Protein AF-B0DC18-F1 (afdb_monomer_lite)

Sequence (295 aa):
MEAKFDNKTNVLNAKIRTTHDDTVIYSVTTSEGLWGRRYTFLKDANPALGDSTTVGVIHWNEKIFEVGGHKKSLKDIRRKPQGFRNKERYWRWSSDRREYAVDFQEEEWKVKINNSKNVTVEGTFDVPYRPKLFGKTTPMVFHLSRKALAKDEVFLILVLIYSESKRQEKMVGSKPLKIHSLSAQYLGPKKQARCISALTLEIDGLGRIRGEDAYALFGSSWNFAPTRLPFACACLQRRWETTTTHKVFKKRDQRMHLEATRNMPSTEKETSRPSRIPTYLTPAIRLFVDDTERR

Secondary structure (DSSP, 8-state):
-EEEESSSS-TTSEEEEETTT--EEEEEEEEEETTEEEEEEEEESS-TTSS--EEEEEETTTTEEEETTEEEETTTSEEPPSSSS---EEE-SSTTSPPEEEEEETTEEEEEEEETTEEEEEEEEE--SS--SSSPPPPEEEEE-HHHHHHHHHHHHHHHHHHHHHHHHHHS-S---------GGGS-HHHHHHHHHHHHHHHGGG----TTGGGGGS-S----------STTTTSGGGSTTSSGGGSGGGSGGGGGGSTT---PPP-------------PPPP-----------

pLDDT: mean 74.52, std 23.97, range [36.16, 98.62]

Foldseek 3Di:
DKWFWPPQAALQATFTAHPPPRHTQWGWHWDADPVGTAKIFIWGPDDPVRDTHTQKMQGPVQQWIAGNNDIDHCVVQKADDPDDPDQWIWGFPDPPTFIWIWHADPQKIFTWGDDPPDIDGQKMWHRPPDDDPDDDRDTIMMDGHPVCCVPQVVVVSVVVSVVVVVVVCVVVVPDDPPPPPPVCVPPDPVVSVVVVVVVVVVVVVPDDDPPPCVVPPDDDDDDDDDDDDDDPPPPPPVPPPPDPPPPPPPPPPVPPPPPPPPDDDDDDDDDDDDDDDDDDDDDDDDDDDDDDDDD

Structure (mmCIF, N/CA/C/O backbone):
data_AF-B0DC18-F1
#
_entry.id   AF-B0DC18-F1
#
loop_
_atom_site.group_PDB
_atom_site.id
_atom_site.type_symbol
_atom_site.label_atom_id
_atom_site.label_alt_id
_atom_site.label_comp_id
_atom_site.label_asym_id
_atom_site.label_entity_id
_atom_site.label_seq_id
_atom_site.pdbx_PDB_ins_code
_atom_site.Cartn_x
_atom_site.Cartn_y
_atom_site.Cartn_z
_atom_site.occupancy
_atom_site.B_iso_or_equiv
_atom_site.auth_seq_id
_atom_site.auth_comp_id
_atom_site.auth_asym_id
_atom_site.auth_atom_id
_atom_site.pdbx_PDB_model_num
ATOM 1 N N . MET A 1 1 ? 8.658 -6.689 8.737 1.00 93.06 1 MET A N 1
ATOM 2 C CA . MET A 1 1 ? 9.246 -6.837 7.396 1.00 93.06 1 MET A CA 1
ATOM 3 C C . MET A 1 1 ? 9.878 -5.518 7.012 1.00 93.06 1 MET A C 1
ATOM 5 O O . MET A 1 1 ? 9.335 -4.484 7.381 1.00 93.06 1 MET A O 1
ATOM 9 N N . GLU A 1 2 ? 10.988 -5.563 6.289 1.00 96.88 2 GLU A N 1
ATOM 10 C CA . GLU A 1 2 ? 11.502 -4.423 5.536 1.00 96.88 2 GLU A CA 1
ATOM 11 C C . GLU A 1 2 ? 11.679 -4.865 4.085 1.00 96.88 2 GLU A C 1
ATOM 13 O O . GLU A 1 2 ? 12.272 -5.919 3.827 1.00 96.88 2 GLU A O 1
ATOM 18 N N . ALA A 1 3 ? 11.127 -4.088 3.160 1.00 97.56 3 ALA A N 1
ATOM 19 C CA . ALA A 1 3 ? 11.139 -4.414 1.749 1.00 97.56 3 ALA A CA 1
ATOM 20 C C . ALA A 1 3 ? 11.190 -3.157 0.873 1.00 97.56 3 ALA A C 1
ATOM 22 O O . ALA A 1 3 ? 10.671 -2.098 1.222 1.00 97.56 3 ALA A O 1
ATOM 23 N N . LYS A 1 4 ? 11.807 -3.289 -0.298 1.00 97.06 4 LYS A N 1
ATOM 24 C CA . LYS A 1 4 ? 12.062 -2.220 -1.267 1.00 97.06 4 LYS A CA 1
ATOM 25 C C . LYS A 1 4 ? 11.384 -2.525 -2.602 1.00 97.06 4 LYS A C 1
ATOM 27 O O . LYS A 1 4 ? 11.307 -3.680 -3.021 1.00 97.06 4 LYS A O 1
ATOM 32 N N . PHE A 1 5 ? 10.918 -1.488 -3.289 1.00 96.75 5 PHE A N 1
ATOM 33 C CA . PHE A 1 5 ? 10.426 -1.592 -4.663 1.00 96.75 5 PHE A CA 1
ATOM 34 C C . PHE A 1 5 ? 11.612 -1.514 -5.633 1.00 96.75 5 PHE A C 1
ATOM 36 O O . PHE A 1 5 ? 12.388 -0.556 -5.579 1.00 96.75 5 PHE A O 1
ATOM 43 N N . ASP A 1 6 ? 11.756 -2.492 -6.533 1.00 95.69 6 ASP A N 1
ATOM 44 C CA . ASP A 1 6 ? 12.846 -2.479 -7.523 1.00 95.69 6 ASP A CA 1
ATOM 45 C C . ASP A 1 6 ? 12.659 -1.391 -8.597 1.00 95.69 6 ASP A C 1
ATOM 47 O O . ASP A 1 6 ? 13.613 -0.698 -8.966 1.00 95.69 6 ASP A O 1
ATOM 51 N N . ASN A 1 7 ? 11.415 -1.145 -9.014 1.00 92.69 7 ASN A N 1
ATOM 52 C CA . ASN A 1 7 ? 11.040 0.028 -9.795 1.00 92.69 7 ASN A CA 1
ATOM 53 C C . ASN A 1 7 ? 10.997 1.284 -8.909 1.00 92.69 7 ASN A C 1
ATOM 55 O O . ASN A 1 7 ? 9.992 1.592 -8.269 1.00 92.69 7 ASN A O 1
ATOM 59 N N . LYS A 1 8 ? 12.098 2.038 -8.910 1.00 87.56 8 LYS A N 1
ATOM 60 C CA . LYS A 1 8 ? 12.329 3.198 -8.031 1.00 87.56 8 LYS A CA 1
ATOM 61 C C . LYS A 1 8 ? 11.404 4.400 -8.255 1.00 87.56 8 LYS A C 1
ATOM 63 O O . LYS A 1 8 ? 11.419 5.315 -7.439 1.00 87.56 8 LYS A O 1
ATOM 68 N N . THR A 1 9 ? 10.654 4.452 -9.357 1.00 84.56 9 THR A N 1
ATOM 69 C CA . THR A 1 9 ? 9.815 5.614 -9.713 1.00 84.56 9 THR A CA 1
ATOM 70 C C . THR A 1 9 ? 8.323 5.300 -9.793 1.00 84.56 9 THR A C 1
ATOM 72 O O . THR A 1 9 ? 7.518 6.230 -9.762 1.00 84.56 9 THR A O 1
ATOM 75 N N . ASN A 1 10 ? 7.929 4.025 -9.881 1.00 90.44 10 ASN A N 1
ATOM 76 C CA . ASN A 1 10 ? 6.537 3.638 -10.095 1.00 90.44 10 ASN A CA 1
ATOM 77 C C . ASN A 1 10 ? 6.146 2.393 -9.281 1.00 90.44 10 ASN A C 1
ATOM 79 O O . ASN A 1 10 ? 6.550 1.278 -9.599 1.00 90.44 10 ASN A O 1
ATOM 83 N N . VAL A 1 11 ? 5.279 2.581 -8.280 1.00 95.12 11 VAL A N 1
ATOM 84 C CA . VAL A 1 11 ? 4.757 1.509 -7.408 1.00 95.12 11 VAL A CA 1
ATOM 85 C C . VAL A 1 11 ? 3.824 0.517 -8.113 1.00 95.12 11 VAL A C 1
ATOM 87 O O . VAL A 1 11 ? 3.519 -0.527 -7.550 1.00 95.12 11 VAL A O 1
ATOM 90 N N . LEU A 1 12 ? 3.328 0.841 -9.313 1.00 95.50 12 LEU A N 1
ATOM 91 C CA . LEU A 1 12 ? 2.244 0.105 -9.980 1.00 95.50 12 LEU A CA 1
ATOM 92 C C . LEU A 1 12 ? 2.712 -1.078 -10.836 1.00 95.50 12 LEU A C 1
ATOM 94 O O . LEU A 1 12 ? 1.904 -1.958 -11.126 1.00 95.50 12 LEU A O 1
ATOM 98 N N . ASN A 1 13 ? 3.979 -1.087 -11.249 1.00 96.25 13 ASN A N 1
ATOM 99 C CA . ASN A 1 13 ? 4.598 -2.123 -12.079 1.00 96.25 13 ASN A CA 1
ATOM 100 C C . ASN A 1 13 ? 6.012 -2.373 -11.540 1.00 96.25 13 ASN A C 1
ATOM 102 O O . ASN A 1 13 ? 6.980 -1.767 -12.006 1.00 96.25 13 ASN A O 1
ATOM 106 N N . ALA A 1 14 ? 6.101 -3.184 -10.486 1.00 97.12 14 ALA A N 1
ATOM 107 C CA . ALA A 1 14 ? 7.278 -3.305 -9.627 1.00 97.12 14 ALA A CA 1
ATOM 108 C C . ALA A 1 14 ? 7.308 -4.659 -8.908 1.00 97.12 14 ALA A C 1
ATOM 110 O O . ALA A 1 14 ? 6.259 -5.241 -8.629 1.00 97.12 14 ALA A O 1
ATOM 111 N N . LYS A 1 15 ? 8.491 -5.136 -8.524 1.00 97.69 15 LYS A N 1
ATOM 112 C CA . LYS A 1 15 ? 8.637 -6.225 -7.552 1.00 97.69 15 LYS A CA 1
ATOM 113 C C . LYS A 1 15 ? 9.002 -5.646 -6.189 1.00 97.69 15 LYS A C 1
ATOM 115 O O . LYS A 1 15 ? 9.865 -4.774 -6.082 1.00 97.69 15 LYS A O 1
ATOM 120 N N . ILE A 1 16 ? 8.343 -6.152 -5.154 1.00 97.62 16 ILE A N 1
ATOM 121 C CA . ILE A 1 16 ? 8.676 -5.907 -3.753 1.00 97.62 16 ILE A CA 1
ATOM 122 C C . ILE A 1 16 ? 9.699 -6.969 -3.354 1.00 97.62 16 ILE A C 1
ATOM 124 O O . ILE A 1 16 ? 9.397 -8.163 -3.405 1.00 97.62 16 ILE A O 1
ATOM 128 N N . ARG A 1 17 ? 10.902 -6.535 -2.979 1.00 97.94 17 ARG A N 1
ATOM 129 C CA . ARG A 1 17 ? 12.014 -7.399 -2.565 1.00 97.94 17 ARG A CA 1
ATOM 130 C C . ARG A 1 17 ? 12.373 -7.159 -1.109 1.00 97.94 17 ARG A C 1
ATOM 132 O O . ARG A 1 17 ? 12.272 -6.019 -0.661 1.00 97.94 17 ARG A O 1
ATOM 139 N N . THR A 1 18 ? 12.850 -8.163 -0.385 1.00 97.56 18 THR A N 1
ATOM 140 C CA . THR A 1 18 ? 13.463 -7.934 0.934 1.00 97.56 18 THR A CA 1
ATOM 141 C C . THR A 1 18 ? 14.658 -6.974 0.819 1.00 97.56 18 THR A C 1
ATOM 143 O O . THR A 1 18 ? 15.355 -6.930 -0.203 1.00 97.56 18 THR A O 1
ATOM 146 N N . THR A 1 19 ? 14.949 -6.187 1.862 1.00 96.62 19 THR A N 1
ATOM 147 C CA . THR A 1 19 ? 16.217 -5.430 1.871 1.00 96.62 19 THR A CA 1
ATOM 148 C C . THR A 1 19 ? 17.421 -6.356 2.049 1.00 96.62 19 THR A C 1
ATOM 150 O O . THR A 1 19 ? 18.414 -6.166 1.352 1.00 96.62 19 THR A O 1
ATOM 153 N N . HIS A 1 20 ? 17.305 -7.356 2.930 1.00 96.56 20 HIS A N 1
ATOM 154 C CA . HIS A 1 20 ? 18.402 -8.204 3.411 1.00 96.56 20 HIS A CA 1
ATOM 155 C C . HIS A 1 20 ? 19.014 -9.119 2.334 1.00 96.56 20 HIS A C 1
ATOM 157 O O . HIS A 1 20 ? 20.230 -9.167 2.188 1.00 96.56 20 HIS A O 1
ATOM 163 N N . ASP A 1 21 ? 18.174 -9.830 1.584 1.00 96.69 21 ASP A N 1
ATOM 164 C CA . ASP A 1 21 ? 18.555 -10.925 0.676 1.00 96.69 21 ASP A CA 1
ATOM 165 C C . ASP A 1 21 ? 18.068 -10.726 -0.778 1.00 96.69 21 ASP A C 1
ATOM 167 O O . ASP A 1 21 ? 18.306 -11.570 -1.634 1.00 96.69 21 ASP A O 1
ATOM 171 N N . ASP A 1 22 ? 17.422 -9.590 -1.074 1.00 96.88 22 ASP A N 1
ATOM 172 C CA . ASP A 1 22 ? 16.860 -9.212 -2.388 1.00 96.88 22 ASP A CA 1
ATOM 173 C C . ASP A 1 22 ? 15.818 -10.191 -2.971 1.00 96.88 22 ASP A C 1
ATOM 175 O O . ASP A 1 22 ? 15.402 -10.047 -4.124 1.00 96.88 22 ASP A O 1
ATOM 179 N N . THR A 1 23 ? 15.336 -11.154 -2.183 1.00 97.00 23 THR A N 1
ATOM 180 C CA . THR A 1 23 ? 14.312 -12.107 -2.618 1.00 97.00 23 THR A CA 1
ATOM 181 C C . THR A 1 23 ? 12.996 -11.389 -2.888 1.00 97.00 23 THR A C 1
ATOM 183 O O . THR A 1 23 ? 12.568 -10.501 -2.146 1.00 97.00 23 THR A O 1
ATOM 186 N N . VAL A 1 24 ? 12.347 -11.745 -3.999 1.00 97.31 24 VAL A N 1
ATOM 187 C CA . VAL A 1 24 ? 11.049 -11.174 -4.367 1.00 97.31 24 VAL A CA 1
ATOM 188 C C . VAL A 1 24 ? 9.992 -11.772 -3.450 1.00 97.31 24 VAL A C 1
ATOM 190 O O . VAL A 1 24 ? 9.802 -12.980 -3.451 1.00 97.31 24 VAL A O 1
ATOM 193 N N . ILE A 1 25 ? 9.286 -10.924 -2.707 1.00 97.19 25 ILE A N 1
ATOM 194 C CA . ILE A 1 25 ? 8.168 -11.318 -1.840 1.00 97.19 25 ILE A CA 1
ATOM 195 C C . ILE A 1 25 ? 6.862 -11.227 -2.631 1.00 97.19 25 ILE A C 1
ATOM 197 O O . ILE A 1 25 ? 6.081 -12.172 -2.681 1.00 97.19 25 ILE A O 1
ATOM 201 N N . TYR A 1 26 ? 6.663 -10.092 -3.310 1.00 97.94 26 TYR A N 1
ATOM 202 C CA . TYR A 1 26 ? 5.462 -9.821 -4.092 1.00 97.94 26 TYR A CA 1
ATOM 203 C C . TYR A 1 26 ? 5.785 -9.192 -5.448 1.00 97.94 26 TYR A C 1
ATOM 205 O O . TYR A 1 26 ? 6.761 -8.455 -5.605 1.00 97.94 26 TYR A O 1
ATOM 213 N N . SER A 1 27 ? 4.904 -9.403 -6.423 1.00 97.88 27 SER A N 1
ATOM 214 C CA . SER A 1 27 ? 4.891 -8.673 -7.691 1.00 97.88 27 SER A CA 1
ATOM 215 C C . SER A 1 27 ? 3.637 -7.806 -7.794 1.00 97.88 27 SER A C 1
ATOM 217 O O . SER A 1 27 ? 2.517 -8.297 -7.660 1.00 97.88 27 SER A O 1
ATOM 219 N N . VAL A 1 28 ? 3.834 -6.510 -8.043 1.00 98.31 28 VAL A N 1
ATOM 220 C CA . VAL A 1 28 ? 2.775 -5.544 -8.347 1.00 98.31 28 VAL A CA 1
ATOM 221 C C . VAL A 1 28 ? 2.694 -5.379 -9.860 1.00 98.31 28 VAL A C 1
ATOM 223 O O . VAL A 1 28 ? 3.688 -5.047 -10.506 1.00 98.31 28 VAL A O 1
ATOM 226 N N . THR A 1 29 ? 1.518 -5.612 -10.438 1.00 97.81 29 THR A N 1
ATOM 227 C CA . THR A 1 29 ? 1.277 -5.463 -11.882 1.00 97.81 29 THR A CA 1
ATOM 228 C C . THR A 1 29 ? -0.021 -4.707 -12.120 1.00 97.81 29 THR A C 1
ATOM 230 O O . THR A 1 29 ? -1.068 -5.087 -11.597 1.00 97.81 29 THR A O 1
ATOM 233 N N . THR A 1 30 ? 0.022 -3.650 -12.927 1.00 98.19 30 THR A N 1
ATOM 234 C CA . THR A 1 30 ? -1.135 -2.798 -13.216 1.00 98.19 30 THR A CA 1
ATOM 235 C C . THR A 1 30 ? -1.538 -2.858 -14.677 1.00 98.19 30 THR A C 1
ATOM 237 O O . THR A 1 30 ? -0.773 -2.526 -15.577 1.00 98.19 30 THR A O 1
ATOM 240 N N . SER A 1 31 ? -2.796 -3.233 -14.881 1.00 97.50 31 SER A N 1
ATOM 241 C CA . SER A 1 31 ? -3.492 -3.148 -16.159 1.00 97.50 31 SER A CA 1
ATOM 242 C C . SER A 1 31 ? -4.041 -1.738 -16.381 1.00 97.50 31 SER A C 1
ATOM 244 O O . SER A 1 31 ? -4.729 -1.170 -15.525 1.00 97.50 31 SER A O 1
ATOM 246 N N . GLU A 1 32 ? -3.770 -1.183 -17.555 1.00 95.31 32 GLU A N 1
ATOM 247 C CA . GLU A 1 32 ? -4.316 0.096 -18.009 1.00 95.31 32 GLU A CA 1
ATOM 248 C C . GLU A 1 32 ? -5.239 -0.118 -19.220 1.00 95.31 32 GLU A C 1
ATOM 250 O O . GLU A 1 32 ? -5.274 -1.186 -19.831 1.00 95.31 32 GLU A O 1
ATOM 255 N N . GLY A 1 33 ? -6.055 0.882 -19.532 1.00 92.31 33 GLY A N 1
ATOM 256 C CA . GLY A 1 33 ? -6.918 0.919 -20.706 1.00 92.31 33 GLY A CA 1
ATOM 257 C C . GLY A 1 33 ? -7.214 2.362 -21.108 1.00 92.31 33 GLY A C 1
ATOM 258 O O . GLY A 1 33 ? -6.674 3.297 -20.522 1.00 92.31 33 GLY A O 1
ATOM 259 N N . LEU A 1 34 ? -8.112 2.553 -22.078 1.00 89.38 34 LEU A N 1
ATOM 260 C CA . LEU A 1 34 ? -8.408 3.864 -22.690 1.00 89.38 34 LEU A CA 1
ATOM 261 C C . LEU A 1 34 ? -8.789 4.980 -21.693 1.00 89.38 34 LEU 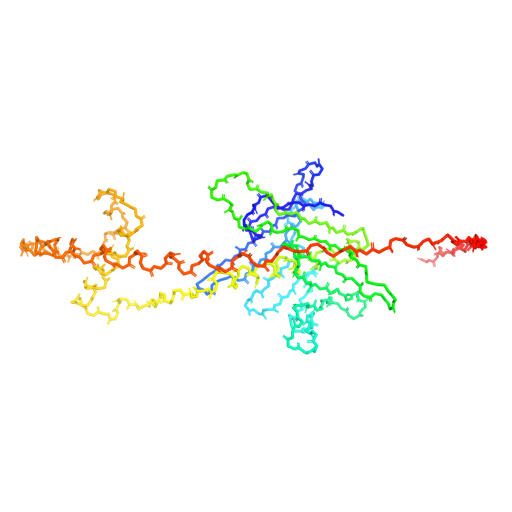A C 1
ATOM 263 O O . LEU A 1 34 ? -8.617 6.157 -21.995 1.00 89.38 34 LEU A O 1
ATOM 267 N N . TRP A 1 35 ? -9.285 4.617 -20.508 1.00 88.56 35 TRP A N 1
ATOM 268 C CA . TRP A 1 35 ? -9.711 5.540 -19.447 1.00 88.56 35 TRP A CA 1
ATOM 269 C C . TRP A 1 35 ? -8.767 5.549 -18.228 1.00 88.56 35 TRP A C 1
ATOM 271 O O . TRP A 1 35 ? -9.132 6.036 -17.159 1.00 88.56 35 TRP A O 1
ATOM 281 N N . GLY A 1 36 ? -7.554 5.007 -18.380 1.00 92.50 36 GLY A N 1
ATOM 282 C CA . GLY A 1 36 ? -6.552 4.857 -17.326 1.00 92.50 36 GLY A CA 1
ATOM 283 C C . GLY A 1 36 ? -6.535 3.465 -16.685 1.00 92.50 36 GLY A C 1
ATOM 284 O O . GLY A 1 36 ? -6.903 2.461 -17.297 1.00 92.50 36 GLY A O 1
ATOM 285 N N . ARG A 1 37 ? -6.060 3.402 -15.438 1.00 95.81 37 ARG A N 1
ATOM 286 C CA . ARG A 1 37 ? -5.825 2.163 -14.673 1.00 95.81 37 ARG A CA 1
ATOM 287 C C . ARG A 1 37 ? -7.133 1.408 -14.433 1.00 95.81 37 ARG A C 1
ATOM 289 O O . ARG A 1 37 ? -8.097 1.997 -13.953 1.00 95.81 37 ARG A O 1
ATOM 296 N N . ARG A 1 38 ? -7.152 0.103 -14.719 1.00 96.88 38 ARG A N 1
ATOM 297 C CA . ARG A 1 38 ? -8.302 -0.786 -14.472 1.00 96.88 38 ARG A CA 1
ATOM 298 C C . ARG A 1 38 ? -8.123 -1.567 -13.175 1.00 96.88 38 ARG A C 1
ATOM 300 O O . ARG A 1 38 ? -8.871 -1.350 -12.223 1.00 96.88 38 ARG A O 1
ATOM 307 N N . TYR A 1 39 ? -7.093 -2.410 -13.130 1.00 98.25 39 TYR A N 1
ATOM 308 C CA . TYR A 1 39 ? -6.785 -3.293 -12.004 1.00 98.25 39 TYR A CA 1
ATOM 309 C C . TYR A 1 39 ? -5.289 -3.252 -11.683 1.00 98.25 39 TYR A C 1
ATOM 311 O O . TYR A 1 39 ? -4.475 -3.400 -12.597 1.00 98.25 39 TYR A O 1
ATOM 319 N N . THR A 1 40 ? -4.931 -3.102 -10.407 1.00 98.56 40 THR A N 1
ATOM 320 C CA . THR A 1 40 ? -3.579 -3.409 -9.903 1.00 98.56 40 THR A CA 1
ATOM 321 C C . THR A 1 40 ? -3.640 -4.700 -9.109 1.00 98.56 40 THR A C 1
ATOM 323 O O . THR A 1 40 ? -4.353 -4.761 -8.111 1.00 98.56 40 THR A O 1
ATOM 326 N N . PHE A 1 41 ? -2.896 -5.709 -9.542 1.00 98.44 41 PHE A N 1
ATOM 327 C CA . PHE A 1 41 ? -2.769 -6.999 -8.877 1.00 98.44 41 PHE A CA 1
ATOM 328 C C . PHE A 1 41 ? -1.524 -7.002 -7.990 1.00 98.44 41 PHE A C 1
ATOM 330 O O . PHE A 1 41 ? -0.460 -6.555 -8.422 1.00 98.44 41 PHE A O 1
ATOM 337 N N . LEU A 1 42 ? -1.658 -7.535 -6.778 1.00 98.38 42 LEU A N 1
ATOM 338 C CA . LEU A 1 42 ? -0.559 -7.903 -5.895 1.00 98.38 42 LEU A CA 1
ATOM 339 C C . LEU A 1 42 ? -0.507 -9.434 -5.847 1.00 98.38 42 LEU A C 1
ATOM 341 O O . LEU A 1 42 ? -1.435 -10.077 -5.349 1.00 98.38 42 LEU A O 1
ATOM 345 N N . LYS A 1 43 ? 0.558 -10.011 -6.404 1.00 98.06 43 LYS A N 1
ATOM 346 C CA . LYS A 1 43 ? 0.810 -11.455 -6.421 1.00 98.06 43 LYS A CA 1
ATOM 347 C C . LYS A 1 43 ? 1.898 -11.833 -5.430 1.00 98.06 43 LYS A C 1
ATOM 349 O O . LYS A 1 43 ? 2.911 -11.143 -5.376 1.00 98.06 43 LYS A O 1
ATOM 354 N N . ASP A 1 44 ? 1.708 -12.936 -4.721 1.00 97.38 44 ASP A N 1
ATOM 355 C CA . ASP A 1 44 ? 2.774 -13.654 -4.020 1.00 97.38 44 ASP A CA 1
ATOM 356 C C . ASP A 1 44 ? 3.745 -14.267 -5.042 1.00 97.38 44 ASP A C 1
ATOM 358 O O . ASP A 1 44 ? 3.327 -14.775 -6.091 1.00 97.38 44 ASP A O 1
ATOM 362 N N . ALA A 1 45 ? 5.040 -14.167 -4.750 1.00 96.44 45 ALA A N 1
ATOM 363 C CA . ALA A 1 45 ? 6.120 -14.721 -5.555 1.00 96.44 45 ALA A CA 1
ATOM 364 C C . ALA A 1 45 ? 6.685 -16.045 -5.007 1.00 96.44 45 ALA A C 1
ATOM 366 O O . ALA A 1 45 ? 7.385 -16.724 -5.752 1.00 96.44 45 ALA A O 1
ATOM 367 N N . ASN A 1 46 ? 6.357 -16.435 -3.766 1.00 94.75 46 ASN A N 1
ATOM 368 C CA . ASN A 1 46 ? 6.784 -17.700 -3.149 1.00 94.75 46 ASN A CA 1
ATOM 369 C C . ASN A 1 46 ? 5.592 -18.555 -2.649 1.00 94.75 46 ASN A C 1
ATOM 371 O O . ASN A 1 46 ? 5.610 -19.026 -1.509 1.00 94.75 46 ASN A O 1
ATOM 375 N N . PRO A 1 47 ? 4.539 -18.771 -3.463 1.00 92.06 47 PRO A N 1
ATOM 376 C CA . PRO A 1 47 ? 3.382 -19.559 -3.054 1.00 92.06 47 PRO A CA 1
ATOM 377 C C . PRO A 1 47 ? 3.754 -21.038 -2.882 1.00 92.06 47 PRO A C 1
ATOM 379 O O . PRO A 1 47 ? 4.456 -21.618 -3.710 1.00 92.06 47 PRO A O 1
ATOM 382 N N . ALA A 1 48 ? 3.198 -21.687 -1.856 1.00 89.00 48 ALA A N 1
ATOM 383 C CA . ALA A 1 48 ? 3.477 -23.093 -1.534 1.00 89.00 48 ALA A CA 1
ATOM 384 C C . ALA A 1 48 ? 3.098 -24.104 -2.643 1.00 89.00 48 ALA A C 1
ATOM 386 O O . ALA A 1 48 ? 3.526 -25.253 -2.594 1.00 89.00 48 ALA A O 1
ATOM 387 N N . LEU A 1 49 ? 2.303 -23.682 -3.635 1.00 88.19 49 LEU A N 1
ATOM 388 C CA . LEU A 1 49 ? 1.872 -24.482 -4.789 1.00 88.19 49 LEU A CA 1
ATOM 389 C C . LEU A 1 49 ? 2.594 -24.096 -6.100 1.00 88.19 49 LEU A C 1
ATOM 391 O O . LEU A 1 49 ? 2.148 -24.470 -7.179 1.00 88.19 49 LEU A O 1
ATOM 395 N N . GLY A 1 50 ? 3.684 -23.323 -6.029 1.00 88.19 50 GLY A N 1
ATOM 396 C CA . GLY A 1 50 ? 4.522 -22.937 -7.175 1.00 88.19 50 GLY A CA 1
ATOM 397 C C . GLY A 1 50 ? 3.963 -21.801 -8.047 1.00 88.19 50 GLY A C 1
ATOM 398 O O . GLY A 1 50 ? 4.701 -20.880 -8.393 1.00 88.19 50 GLY A O 1
ATOM 399 N N . ASP A 1 51 ? 2.666 -21.809 -8.361 1.00 88.88 51 ASP A N 1
ATOM 400 C CA . ASP A 1 51 ? 2.050 -20.822 -9.260 1.00 88.88 51 ASP A CA 1
ATOM 401 C C . ASP A 1 51 ? 1.713 -19.477 -8.586 1.00 88.88 51 ASP A C 1
ATOM 403 O O . ASP A 1 51 ? 0.955 -19.408 -7.613 1.00 88.88 51 ASP A O 1
ATOM 407 N N . SER A 1 52 ? 2.243 -18.378 -9.152 1.00 89.62 52 SER A N 1
ATOM 408 C CA . SER A 1 52 ? 2.135 -17.000 -8.620 1.00 89.62 52 SER A CA 1
ATOM 409 C C . SER A 1 52 ? 0.695 -16.576 -8.279 1.00 89.62 52 SER A C 1
ATOM 411 O O . SER A 1 52 ? -0.106 -16.208 -9.148 1.00 89.62 52 SER A O 1
ATOM 413 N N . THR A 1 53 ? 0.367 -16.599 -6.988 1.00 96.00 53 THR A N 1
ATOM 414 C CA . THR A 1 53 ? -1.011 -16.477 -6.497 1.00 96.00 53 THR A CA 1
ATOM 415 C C . THR A 1 53 ? -1.366 -15.019 -6.197 1.00 96.00 53 THR A C 1
ATOM 417 O O . THR A 1 53 ? -0.639 -14.315 -5.500 1.00 96.00 53 THR A O 1
ATOM 420 N N . THR A 1 54 ? -2.498 -14.534 -6.715 1.00 97.50 54 THR A N 1
ATOM 421 C CA . THR A 1 54 ? -2.982 -13.168 -6.448 1.00 97.50 54 THR A CA 1
ATOM 422 C C . THR A 1 54 ? -3.526 -13.066 -5.022 1.00 97.50 54 THR A C 1
ATOM 424 O O . THR A 1 54 ? -4.603 -13.581 -4.733 1.00 97.50 54 THR A O 1
ATOM 427 N N . VAL A 1 55 ? -2.814 -12.365 -4.137 1.00 97.50 55 VAL A N 1
ATOM 428 C CA . VAL A 1 55 ? -3.225 -12.157 -2.734 1.00 97.50 55 VAL A CA 1
ATOM 429 C C . VAL A 1 55 ? -4.154 -10.953 -2.558 1.00 97.50 55 VAL A C 1
ATOM 431 O O . VAL A 1 55 ? -4.962 -10.926 -1.626 1.00 97.50 55 VAL A O 1
ATOM 434 N N . GLY A 1 56 ? -4.092 -9.970 -3.463 1.00 98.31 56 GLY A N 1
ATOM 435 C CA . GLY A 1 56 ? -4.996 -8.821 -3.436 1.00 98.31 56 GLY A CA 1
ATOM 436 C C . GLY A 1 56 ? -5.056 -8.013 -4.733 1.00 98.31 56 GLY A C 1
ATOM 437 O O . GLY A 1 56 ? -4.175 -8.108 -5.588 1.00 98.31 56 GLY A O 1
ATOM 438 N N . VAL A 1 57 ? -6.117 -7.214 -4.886 1.00 98.62 57 VAL A N 1
ATOM 439 C CA . VAL A 1 57 ? -6.404 -6.425 -6.098 1.00 98.62 57 VAL A CA 1
ATOM 440 C C . VAL A 1 57 ? -6.967 -5.044 -5.746 1.00 98.62 57 VAL A C 1
ATOM 442 O O . VAL A 1 57 ? -7.827 -4.910 -4.876 1.00 98.62 57 V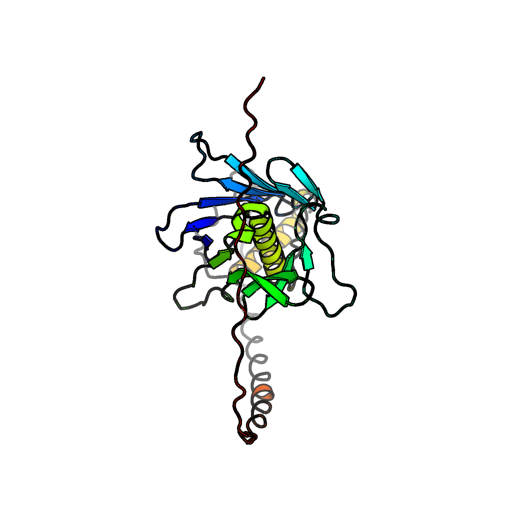AL A O 1
ATOM 445 N N . ILE A 1 58 ? -6.533 -4.008 -6.465 1.00 98.56 58 ILE A N 1
ATOM 446 C CA . ILE A 1 58 ? -7.172 -2.684 -6.484 1.00 98.56 58 ILE A CA 1
ATOM 447 C C . ILE A 1 58 ? -7.985 -2.564 -7.774 1.00 98.56 58 ILE A C 1
ATOM 449 O O . ILE A 1 58 ? -7.418 -2.431 -8.859 1.00 98.56 58 ILE A O 1
ATOM 453 N N . HIS A 1 59 ? -9.310 -2.557 -7.651 1.00 98.50 59 HIS A N 1
ATOM 454 C CA . HIS A 1 59 ? -10.254 -2.305 -8.742 1.00 98.50 59 HIS A CA 1
ATOM 455 C C . HIS A 1 59 ? -10.491 -0.793 -8.844 1.00 98.50 59 HIS A C 1
ATOM 457 O O . HIS A 1 59 ? -11.321 -0.221 -8.130 1.00 98.50 59 HIS A O 1
ATOM 463 N N . TRP A 1 60 ? -9.719 -0.107 -9.690 1.00 97.69 60 TRP A N 1
ATOM 464 C CA . TRP A 1 60 ? -9.628 1.362 -9.700 1.00 97.69 60 TRP A CA 1
ATOM 465 C C . TRP A 1 60 ? -10.922 2.064 -10.114 1.00 97.69 60 TRP A C 1
ATOM 467 O O . TRP A 1 60 ? -11.278 3.087 -9.522 1.00 97.69 60 TRP A O 1
ATOM 477 N N . ASN A 1 61 ? -11.624 1.511 -11.106 1.00 96.50 61 ASN A N 1
ATOM 478 C CA . ASN A 1 61 ? -12.864 2.072 -11.648 1.00 96.50 61 ASN A CA 1
ATOM 479 C C . ASN A 1 61 ? -14.016 1.955 -10.639 1.00 96.50 61 ASN A C 1
ATOM 481 O O . ASN A 1 61 ? -14.645 2.953 -10.276 1.00 96.50 61 ASN A O 1
ATOM 485 N N . GLU A 1 62 ? -14.227 0.735 -10.140 1.00 98.00 62 GLU A N 1
ATOM 486 C CA . GLU A 1 62 ? -15.234 0.377 -9.131 1.00 98.00 62 GLU A CA 1
ATOM 487 C C . GLU A 1 62 ? -14.922 0.979 -7.752 1.00 98.00 62 GLU A C 1
ATOM 489 O O . GLU A 1 62 ? -15.820 1.174 -6.936 1.00 98.00 62 GLU A O 1
ATOM 494 N N . LYS A 1 63 ? -13.651 1.336 -7.511 1.00 98.06 63 LYS A N 1
ATOM 495 C CA . LYS A 1 63 ? -13.110 1.817 -6.230 1.00 98.06 63 LYS A CA 1
ATOM 496 C C . LYS A 1 63 ? -13.287 0.761 -5.136 1.00 98.06 63 LYS A C 1
ATOM 498 O O . LYS A 1 63 ? -13.712 1.071 -4.025 1.00 98.06 63 LYS A O 1
ATOM 503 N N . ILE A 1 64 ? -12.930 -0.478 -5.465 1.00 98.56 64 ILE A N 1
ATOM 504 C CA . ILE A 1 64 ? -12.988 -1.650 -4.587 1.00 98.56 64 ILE A CA 1
ATOM 505 C C . ILE A 1 64 ? -11.563 -2.152 -4.323 1.00 98.56 64 ILE A C 1
ATOM 507 O O . ILE A 1 64 ? -10.711 -2.130 -5.209 1.00 98.56 64 ILE A O 1
ATOM 511 N N . PHE A 1 65 ? -11.302 -2.594 -3.096 1.00 98.62 65 PHE A N 1
ATOM 512 C CA . PHE A 1 65 ? -10.145 -3.418 -2.748 1.00 98.62 65 PHE A CA 1
ATOM 513 C C . PHE A 1 65 ? -10.591 -4.871 -2.605 1.00 98.62 65 PHE A C 1
ATOM 515 O O . PHE A 1 65 ? -11.693 -5.142 -2.131 1.00 98.62 65 PHE A O 1
ATOM 522 N N . GLU A 1 66 ? -9.713 -5.793 -2.962 1.00 98.50 66 GLU A N 1
ATOM 523 C CA . GLU A 1 66 ? -9.881 -7.228 -2.785 1.00 98.50 66 GLU A CA 1
ATOM 524 C C . GLU A 1 66 ? -8.671 -7.777 -2.031 1.00 98.50 66 GLU A C 1
ATOM 526 O O . GLU A 1 66 ? -7.537 -7.467 -2.394 1.00 98.50 66 GLU A O 1
ATOM 531 N N . VAL A 1 67 ? -8.901 -8.561 -0.978 1.00 98.00 67 VAL A N 1
ATOM 532 C CA . VAL A 1 67 ? -7.849 -9.226 -0.191 1.00 98.00 67 VAL A CA 1
ATOM 533 C C . VAL A 1 67 ? -8.327 -10.642 0.104 1.00 98.00 67 VAL A C 1
ATOM 535 O O . VAL A 1 67 ? -9.397 -10.808 0.691 1.00 98.00 67 VAL A O 1
ATOM 538 N N . GLY A 1 68 ? -7.575 -11.655 -0.338 1.00 95.94 68 GLY A N 1
ATOM 539 C CA . GLY A 1 68 ? -7.980 -13.063 -0.212 1.00 95.94 68 GLY A CA 1
ATOM 540 C C . GLY A 1 68 ? -9.361 -13.350 -0.821 1.00 95.94 68 GLY A C 1
ATOM 541 O O . GLY A 1 68 ? -10.201 -13.960 -0.170 1.00 95.94 68 GLY A O 1
ATOM 542 N N . GLY A 1 69 ? -9.647 -12.812 -2.013 1.00 97.00 69 GLY A N 1
ATOM 543 C CA . GLY A 1 69 ? -10.945 -12.933 -2.700 1.00 97.00 69 GLY A CA 1
ATOM 544 C C . GLY A 1 69 ? -12.092 -12.080 -2.128 1.00 97.00 69 GLY A C 1
ATOM 545 O O . GLY A 1 69 ? -13.079 -11.826 -2.818 1.00 97.00 69 GLY A O 1
ATOM 546 N N . HIS A 1 70 ? -11.982 -11.569 -0.898 1.00 98.25 70 HIS A N 1
ATOM 547 C CA . HIS A 1 70 ? -13.022 -10.730 -0.301 1.00 98.25 70 HIS A CA 1
ATOM 548 C C . HIS A 1 70 ? -12.958 -9.291 -0.835 1.00 98.25 70 HIS A C 1
ATOM 550 O O . HIS A 1 70 ? -11.994 -8.569 -0.581 1.00 98.25 70 HIS A O 1
ATOM 556 N N . LYS A 1 71 ? -14.010 -8.850 -1.535 1.00 98.44 71 LYS A N 1
ATOM 557 C CA . LYS A 1 71 ? -14.152 -7.491 -2.093 1.00 98.44 71 LYS A CA 1
ATOM 558 C C . LYS A 1 71 ? -14.805 -6.514 -1.109 1.00 98.44 71 LYS A C 1
ATOM 560 O O . LYS A 1 71 ? -15.809 -6.851 -0.486 1.00 98.44 71 LYS A O 1
ATOM 565 N N . LYS A 1 72 ? -14.280 -5.283 -1.009 1.00 98.50 72 LYS A N 1
ATOM 566 C CA . LYS A 1 72 ? -14.828 -4.180 -0.188 1.00 98.50 72 LYS A CA 1
ATOM 567 C C . LYS A 1 72 ? -14.674 -2.807 -0.847 1.00 98.50 72 LYS A C 1
ATOM 569 O O . LYS A 1 72 ? -13.644 -2.510 -1.449 1.00 98.50 72 LYS A O 1
ATOM 574 N N . SER A 1 73 ? -15.672 -1.935 -0.699 1.00 98.44 73 SER A N 1
ATOM 575 C CA . SER A 1 73 ? -15.666 -0.583 -1.280 1.00 98.44 73 SER A CA 1
ATOM 576 C C . SER A 1 73 ? -14.767 0.386 -0.502 1.00 98.44 73 SER A C 1
ATOM 578 O O . SER A 1 73 ? -14.802 0.447 0.726 1.00 98.44 73 SER A O 1
ATOM 580 N N . LEU A 1 74 ? -14.034 1.247 -1.222 1.00 98.12 74 LEU A N 1
ATOM 581 C CA . LEU A 1 74 ? -13.223 2.361 -0.693 1.00 98.12 74 LEU A CA 1
ATOM 582 C C . LEU A 1 74 ? -14.032 3.488 -0.015 1.00 98.12 74 LEU A C 1
ATOM 584 O O . LEU A 1 74 ? -13.455 4.528 0.339 1.00 98.12 74 LEU A O 1
ATOM 588 N N . LY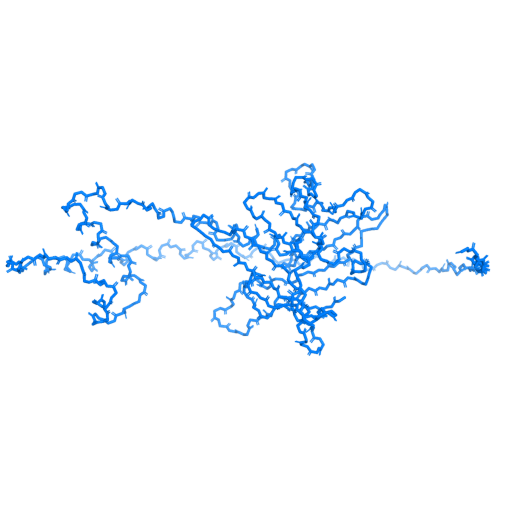S A 1 75 ? -15.354 3.332 0.120 1.00 97.69 75 LYS A N 1
ATOM 589 C CA . LYS A 1 75 ? -16.183 4.124 1.041 1.00 97.69 75 LYS A CA 1
ATOM 590 C C . LYS A 1 75 ? -16.208 3.508 2.444 1.00 97.69 75 LYS A C 1
ATOM 592 O O . LYS A 1 75 ? -16.171 4.248 3.420 1.00 97.69 75 LYS A O 1
ATOM 597 N N . ASP A 1 76 ? -16.222 2.182 2.526 1.00 98.00 76 ASP A N 1
ATOM 598 C CA . ASP A 1 76 ? -16.491 1.425 3.750 1.00 98.00 76 ASP A CA 1
ATOM 599 C C . ASP A 1 76 ? -15.191 1.221 4.539 1.00 98.00 76 ASP A C 1
ATOM 601 O O . ASP A 1 76 ? -15.134 1.464 5.743 1.00 98.00 76 ASP A O 1
ATOM 605 N N . ILE A 1 77 ? -14.112 0.853 3.832 1.00 98.12 77 ILE A N 1
ATOM 606 C CA . ILE A 1 77 ? -12.791 0.590 4.429 1.00 98.12 77 ILE A CA 1
ATOM 607 C C . ILE A 1 77 ? -11.946 1.846 4.668 1.00 98.12 77 ILE A C 1
ATOM 609 O O . ILE A 1 77 ? -10.847 1.736 5.210 1.00 98.12 77 ILE A O 1
ATOM 613 N N . ARG A 1 78 ? -12.403 3.033 4.238 1.00 97.75 78 ARG A N 1
ATOM 614 C CA . ARG A 1 78 ? -11.623 4.280 4.320 1.00 97.75 78 ARG A CA 1
ATOM 615 C C . ARG A 1 78 ? -12.469 5.487 4.712 1.00 97.75 78 ARG A C 1
ATOM 617 O O . ARG A 1 78 ? -13.171 6.071 3.883 1.00 97.75 78 ARG A O 1
ATOM 624 N N . ARG A 1 79 ? -12.268 5.958 5.940 1.00 97.12 79 ARG A N 1
ATOM 625 C CA . ARG A 1 79 ? -12.907 7.154 6.497 1.00 97.12 79 ARG A CA 1
ATOM 626 C C . ARG A 1 79 ? -12.009 8.386 6.337 1.00 97.12 79 ARG A C 1
ATOM 628 O O . ARG A 1 79 ? -10.779 8.301 6.303 1.00 97.12 79 ARG A O 1
ATOM 635 N N . LYS A 1 80 ? -12.629 9.564 6.241 1.00 94.88 80 LYS A N 1
ATOM 636 C CA . LYS A 1 80 ? -11.935 10.852 6.394 1.00 94.88 80 LYS A CA 1
ATOM 637 C C . LYS A 1 80 ? -12.106 11.331 7.844 1.00 94.88 80 LYS A C 1
ATOM 639 O O . LYS A 1 80 ? -13.194 11.132 8.383 1.00 94.88 80 LYS A O 1
ATOM 644 N N . PRO A 1 81 ? -11.110 11.999 8.449 1.00 93.31 81 PRO A N 1
ATOM 645 C CA . PRO A 1 81 ? -11.349 12.835 9.621 1.00 93.31 81 PRO A CA 1
ATOM 646 C C . PRO A 1 81 ? -12.396 13.911 9.309 1.00 93.31 81 PRO A C 1
ATOM 648 O O . PRO A 1 81 ? -12.509 14.373 8.169 1.00 93.31 81 PRO A O 1
ATOM 651 N N . GLN A 1 82 ? -13.143 14.323 10.331 1.00 92.12 82 GLN A N 1
ATOM 652 C CA . GLN A 1 82 ? -13.950 15.539 10.264 1.00 92.12 82 GLN A CA 1
ATOM 653 C C . GLN A 1 82 ? -13.015 16.763 10.264 1.00 92.12 82 GLN A C 1
ATOM 655 O O . GLN A 1 82 ? -12.004 16.780 10.963 1.00 92.12 82 GLN A O 1
ATOM 660 N N . GLY A 1 83 ? -13.344 17.781 9.463 1.00 87.19 83 GLY A N 1
ATOM 661 C CA . GLY A 1 83 ? -12.552 19.010 9.326 1.00 87.19 83 GLY A CA 1
ATOM 662 C C . GLY A 1 83 ? -11.676 19.082 8.065 1.00 87.19 83 GLY A C 1
ATOM 663 O O . GLY A 1 83 ? -11.189 18.086 7.534 1.00 87.19 83 GLY A O 1
ATOM 664 N N . PHE A 1 84 ? -11.472 20.304 7.567 1.00 75.56 84 PHE A N 1
ATOM 665 C CA . PHE A 1 84 ? -10.888 20.558 6.240 1.00 75.56 84 PHE A CA 1
ATOM 666 C C . PHE A 1 84 ? -9.353 20.493 6.167 1.00 75.56 84 PHE A C 1
ATOM 668 O O . PHE A 1 84 ? -8.806 20.355 5.075 1.00 75.56 84 PHE A O 1
ATOM 675 N N . ARG A 1 85 ? -8.642 20.605 7.299 1.00 81.19 85 ARG A N 1
ATOM 676 C CA . ARG A 1 85 ? -7.167 20.706 7.326 1.00 81.19 85 ARG A CA 1
ATOM 677 C C . ARG A 1 85 ? -6.445 19.353 7.417 1.00 81.19 85 ARG A C 1
ATOM 679 O O . ARG A 1 85 ? -5.265 19.275 7.075 1.00 81.19 85 ARG A O 1
ATOM 686 N N . ASN A 1 86 ? -7.134 18.283 7.814 1.00 80.81 86 ASN A N 1
ATOM 687 C CA . ASN A 1 86 ? -6.487 17.007 8.124 1.00 80.81 86 ASN A CA 1
ATOM 688 C C . ASN A 1 86 ? -6.238 16.178 6.849 1.00 80.81 86 ASN A C 1
ATOM 690 O O . ASN A 1 86 ? -7.165 15.742 6.153 1.00 80.81 86 ASN A O 1
ATOM 694 N N . LYS A 1 87 ? -4.955 15.956 6.534 1.00 90.19 87 LYS A N 1
ATOM 695 C CA . LYS A 1 87 ? -4.497 15.148 5.386 1.00 90.19 87 LYS A CA 1
ATOM 696 C C . LYS A 1 87 ? -4.645 13.638 5.627 1.00 90.19 87 LYS A C 1
ATOM 698 O O . LYS A 1 87 ? -4.894 12.908 4.671 1.00 90.19 87 LYS A O 1
ATOM 703 N N . GLU A 1 88 ? -4.541 13.225 6.889 1.00 95.62 88 GLU A N 1
ATOM 704 C CA . GLU A 1 88 ? -4.681 11.856 7.405 1.00 95.62 88 GLU A CA 1
ATOM 705 C C . GLU A 1 88 ? -5.973 11.159 6.953 1.00 95.62 88 GLU A C 1
ATOM 707 O O . GLU A 1 88 ? -7.015 11.798 6.790 1.00 95.62 88 GLU A O 1
ATOM 712 N N . ARG A 1 89 ? -5.925 9.844 6.735 1.00 96.81 89 ARG A N 1
ATOM 713 C CA . ARG A 1 89 ? -7.081 9.005 6.387 1.00 96.81 89 ARG A CA 1
ATOM 714 C C . ARG A 1 89 ? -7.092 7.764 7.266 1.00 96.81 89 ARG A C 1
ATOM 716 O O . ARG A 1 89 ? -6.046 7.152 7.455 1.00 96.81 89 ARG A O 1
ATOM 723 N N . TYR A 1 90 ? -8.265 7.384 7.760 1.00 97.44 90 TYR A N 1
ATOM 724 C CA . TYR A 1 90 ? -8.419 6.183 8.576 1.00 97.44 90 TYR A CA 1
ATOM 725 C C . TYR A 1 90 ? -8.828 5.012 7.692 1.00 97.44 90 TYR A C 1
ATOM 727 O O . TYR A 1 90 ? -9.730 5.149 6.864 1.00 97.44 90 TYR A O 1
ATOM 735 N N . TRP A 1 91 ? -8.155 3.881 7.861 1.00 98.25 91 TRP A N 1
ATOM 736 C CA . TRP A 1 91 ? -8.293 2.685 7.043 1.00 98.25 91 TRP A CA 1
ATOM 737 C C . TRP A 1 91 ? -8.533 1.466 7.930 1.00 98.25 91 TRP A C 1
ATOM 739 O O . TRP A 1 91 ? -7.745 1.194 8.831 1.00 98.25 91 TRP A O 1
ATOM 749 N N . ARG A 1 92 ? -9.602 0.711 7.675 1.00 97.88 92 ARG A N 1
ATOM 750 C CA . ARG A 1 92 ? -9.945 -0.501 8.434 1.00 97.88 92 ARG A CA 1
ATOM 751 C C . ARG A 1 92 ? -10.585 -1.525 7.508 1.00 97.88 92 ARG A C 1
ATOM 753 O O . ARG A 1 92 ? -11.595 -1.223 6.882 1.00 97.88 92 ARG A O 1
ATOM 760 N N . TRP A 1 93 ? -10.031 -2.734 7.441 1.00 97.88 93 TRP A N 1
ATOM 761 C CA . TRP A 1 93 ? -10.549 -3.777 6.549 1.00 97.88 93 TRP A CA 1
ATOM 762 C C . TRP A 1 93 ? -11.918 -4.321 6.989 1.00 97.88 93 TRP A C 1
ATOM 764 O O . TRP A 1 93 ? -12.810 -4.530 6.166 1.00 97.88 93 TRP A O 1
ATOM 774 N N . SER A 1 94 ? -12.124 -4.538 8.286 1.00 96.94 94 SER A N 1
ATOM 775 C CA . SER A 1 94 ? -13.376 -5.046 8.864 1.00 96.94 94 SER A CA 1
ATOM 776 C C . SER A 1 94 ? -13.529 -4.597 10.320 1.00 96.94 94 SER A C 1
ATOM 778 O O . SER A 1 94 ? -12.577 -4.105 10.917 1.00 96.94 94 SER A O 1
ATOM 780 N N . SER A 1 95 ? -14.733 -4.691 10.887 1.00 96.25 95 SER A N 1
ATOM 781 C CA . SER A 1 95 ? -15.056 -4.164 12.224 1.00 96.25 95 SER A CA 1
ATOM 782 C C . SER A 1 95 ? -14.277 -4.825 13.366 1.00 96.25 95 SER A C 1
ATOM 784 O O . SER A 1 95 ? -13.989 -4.152 14.352 1.00 96.25 95 SER A O 1
ATOM 786 N N . ASP A 1 96 ? -13.914 -6.096 13.200 1.00 95.69 96 ASP A N 1
ATOM 787 C CA . ASP A 1 96 ? -13.046 -6.920 14.053 1.00 95.69 96 ASP A CA 1
ATOM 788 C C . ASP A 1 96 ? -11.547 -6.574 13.941 1.00 95.69 96 ASP A C 1
ATOM 790 O O . ASP A 1 96 ? -10.754 -6.923 14.818 1.00 95.69 96 ASP A O 1
ATOM 794 N N . ARG A 1 97 ? -11.143 -5.875 12.872 1.00 95.50 97 ARG A N 1
ATOM 795 C CA . ARG A 1 97 ? -9.750 -5.496 12.604 1.00 95.50 97 ARG A CA 1
ATOM 796 C C . ARG A 1 97 ? -9.434 -4.083 13.075 1.00 95.50 97 ARG A C 1
ATOM 798 O O . ARG A 1 97 ? -10.308 -3.239 13.281 1.00 95.50 97 ARG A O 1
ATOM 805 N N . ARG A 1 98 ? -8.137 -3.825 13.243 1.00 95.75 98 ARG A N 1
ATOM 806 C CA . ARG A 1 98 ? -7.627 -2.528 13.697 1.00 95.75 98 ARG A CA 1
ATOM 807 C C . ARG A 1 98 ? -7.889 -1.443 12.653 1.00 95.75 98 ARG A C 1
ATOM 809 O O . ARG A 1 98 ? -7.917 -1.704 11.452 1.00 95.75 98 ARG A O 1
ATOM 816 N N . GLU A 1 99 ? -8.063 -0.214 13.129 1.00 96.75 99 GLU A N 1
ATOM 817 C CA . GLU A 1 99 ? -8.076 0.967 12.271 1.00 96.75 99 GLU A CA 1
ATOM 818 C C . GLU A 1 99 ? -6.695 1.627 12.269 1.00 96.75 99 GLU A C 1
ATOM 820 O O . GLU A 1 99 ? -6.091 1.861 13.317 1.00 96.75 99 GLU A O 1
ATOM 825 N N . TYR A 1 100 ? -6.214 1.918 11.066 1.00 97.81 100 TYR A N 1
ATOM 826 C CA . TYR A 1 100 ? -4.911 2.490 10.780 1.00 97.81 100 TYR A CA 1
ATOM 827 C C . TYR A 1 100 ? -5.086 3.926 10.290 1.00 97.81 100 TYR A C 1
ATOM 829 O O . TYR A 1 100 ? -5.762 4.179 9.292 1.00 97.81 100 TYR A O 1
ATOM 837 N N . ALA A 1 101 ? -4.469 4.874 10.980 1.00 97.56 101 ALA A N 1
ATOM 838 C CA . ALA A 1 101 ? -4.338 6.248 10.529 1.00 97.56 101 ALA A CA 1
ATOM 839 C C . ALA A 1 101 ? -3.136 6.345 9.579 1.00 97.56 101 ALA A C 1
ATOM 841 O O . ALA A 1 101 ? -2.017 5.998 9.950 1.00 97.56 101 ALA A O 1
ATOM 842 N N . VAL A 1 102 ? -3.374 6.777 8.342 1.00 97.94 102 VAL A N 1
ATOM 843 C CA . VAL A 1 102 ? -2.350 6.882 7.295 1.00 97.94 102 VAL A CA 1
ATOM 844 C C . VAL A 1 102 ? -2.254 8.325 6.825 1.00 97.94 102 VAL A C 1
ATOM 846 O O . VAL A 1 102 ? -3.234 8.898 6.332 1.00 97.94 102 VAL A O 1
ATOM 849 N N . ASP A 1 103 ? -1.070 8.914 6.952 1.00 96.75 103 ASP A N 1
ATOM 850 C CA . ASP A 1 103 ? -0.763 10.262 6.489 1.00 96.75 103 ASP A CA 1
ATOM 851 C C . ASP A 1 103 ? 0.613 10.351 5.813 1.00 96.75 103 ASP A C 1
ATOM 853 O O . ASP A 1 103 ? 1.421 9.429 5.874 1.00 96.75 103 ASP A O 1
ATOM 857 N N . PHE A 1 104 ? 0.841 11.456 5.099 1.00 96.12 104 PHE A N 1
ATOM 858 C CA . PHE A 1 104 ? 2.082 11.728 4.374 1.00 96.12 104 PHE A CA 1
ATOM 859 C C . PHE A 1 104 ? 2.789 12.921 5.019 1.00 96.12 104 PHE A C 1
ATOM 861 O O . PHE A 1 104 ? 2.239 14.031 5.027 1.00 96.12 104 PHE A O 1
ATOM 868 N N . GLN A 1 105 ? 3.982 12.687 5.559 1.00 94.31 105 GLN A N 1
ATOM 869 C CA . GLN A 1 105 ? 4.812 13.652 6.278 1.00 94.31 105 GLN A CA 1
ATOM 870 C C . GLN A 1 105 ? 6.268 13.461 5.850 1.00 94.31 105 GLN A C 1
ATOM 872 O O . GLN A 1 105 ? 6.714 12.327 5.778 1.00 94.31 105 GLN A O 1
ATOM 877 N N . GLU A 1 106 ? 7.017 14.545 5.623 1.00 92.44 106 GLU A N 1
ATOM 878 C CA . GLU A 1 106 ? 8.491 14.469 5.496 1.00 92.44 106 GLU A CA 1
ATOM 879 C C . GLU A 1 106 ? 8.976 13.481 4.411 1.00 92.44 106 GLU A C 1
ATOM 881 O O . GLU A 1 106 ? 9.956 12.775 4.586 1.00 92.44 106 GLU A O 1
ATOM 886 N N . GLU A 1 107 ? 8.259 13.443 3.282 1.00 91.81 107 GLU A N 1
ATOM 887 C CA . GLU A 1 107 ? 8.472 12.531 2.138 1.00 91.81 107 GLU A CA 1
ATOM 888 C C . GLU A 1 107 ? 8.085 11.051 2.371 1.00 91.81 107 GLU A C 1
ATOM 890 O O . GLU A 1 107 ? 7.997 10.280 1.415 1.00 91.81 107 GLU A O 1
ATOM 895 N N . GLU A 1 108 ? 7.685 10.699 3.594 1.00 96.00 108 GLU A N 1
ATOM 896 C CA . GLU A 1 108 ? 7.297 9.358 4.034 1.00 96.00 108 GLU A CA 1
ATOM 897 C C . GLU A 1 108 ? 5.767 9.217 4.226 1.00 96.00 108 GLU A C 1
ATOM 899 O O . GLU A 1 108 ? 5.072 10.124 4.702 1.00 96.00 108 GLU A O 1
ATOM 904 N N . TRP A 1 109 ? 5.211 8.047 3.900 1.00 97.62 109 TRP A N 1
ATOM 905 C CA . TRP A 1 109 ? 3.889 7.630 4.378 1.00 97.62 109 TRP A CA 1
ATOM 906 C C . TRP A 1 109 ? 4.020 6.946 5.737 1.00 97.62 109 TRP A C 1
ATOM 908 O O . TRP A 1 109 ? 4.661 5.903 5.842 1.00 97.62 109 TRP A O 1
ATOM 918 N N . LYS A 1 110 ? 3.364 7.479 6.769 1.00 97.75 110 LYS A N 1
ATOM 919 C CA . LYS A 1 110 ? 3.396 6.923 8.128 1.00 97.75 110 LYS A CA 1
ATOM 920 C C . LYS A 1 110 ? 2.077 6.204 8.420 1.00 97.75 110 LYS A C 1
ATOM 922 O O . LYS A 1 110 ? 0.996 6.761 8.227 1.00 97.75 110 LYS A O 1
ATOM 927 N N . VAL A 1 111 ? 2.166 4.954 8.877 1.00 98.00 111 VAL A N 1
ATOM 928 C CA . VAL A 1 111 ? 1.034 4.090 9.243 1.00 98.00 111 VAL A CA 1
ATOM 929 C C . VAL A 1 111 ? 0.983 3.981 10.764 1.00 98.00 111 VAL A C 1
ATOM 931 O O . VAL A 1 111 ? 1.824 3.343 11.398 1.00 98.00 111 VAL A O 1
ATOM 934 N N . LYS A 1 112 ? -0.012 4.628 11.363 1.00 97.44 112 LYS A N 1
ATOM 935 C CA . LYS A 1 112 ? -0.180 4.788 12.810 1.00 97.44 112 LYS A CA 1
ATOM 936 C C . LYS A 1 112 ? -1.393 4.002 13.300 1.00 97.44 112 LYS A C 1
ATOM 938 O O . LYS A 1 112 ? -2.411 3.935 12.617 1.00 97.44 112 LYS A O 1
ATOM 943 N N . ILE A 1 113 ? -1.325 3.474 14.516 1.00 96.44 113 ILE A N 1
ATOM 944 C CA . ILE A 1 113 ? -2.493 2.994 15.264 1.00 96.44 113 ILE A CA 1
ATOM 945 C C . ILE A 1 113 ? -2.677 3.902 16.477 1.00 96.44 113 ILE A C 1
ATOM 947 O O . ILE A 1 113 ? -1.730 4.158 17.225 1.00 96.44 113 ILE A O 1
ATOM 951 N N . ASN A 1 114 ? -3.899 4.398 16.661 1.00 92.50 114 ASN A N 1
ATOM 952 C CA . ASN A 1 114 ? -4.276 5.180 17.830 1.00 92.50 114 ASN A CA 1
ATOM 953 C C . ASN A 1 114 ? -4.798 4.232 18.920 1.00 92.50 114 ASN A C 1
ATOM 955 O O . ASN A 1 114 ? -5.954 3.817 18.886 1.00 92.50 114 ASN A O 1
ATOM 959 N N . ASN A 1 115 ? -3.932 3.871 19.867 1.00 91.38 115 ASN A N 1
ATOM 960 C CA . ASN A 1 115 ? -4.351 3.228 21.111 1.00 91.38 115 ASN A CA 1
ATOM 961 C C . ASN A 1 115 ? -4.629 4.343 22.128 1.00 91.38 115 ASN A C 1
ATOM 963 O O . ASN A 1 115 ? -3.868 5.304 22.168 1.00 91.38 115 ASN A O 1
ATOM 967 N N . SER A 1 116 ? -5.646 4.214 22.987 1.00 83.69 116 SER A N 1
ATOM 968 C CA . SER A 1 116 ? -6.300 5.315 23.737 1.00 83.69 116 SER A CA 1
ATOM 969 C C . SER A 1 116 ? -5.442 6.203 24.665 1.00 83.69 116 SER A C 1
ATOM 971 O O . SER A 1 116 ? -5.991 7.057 25.356 1.00 83.69 116 SER A O 1
ATOM 973 N N . LYS A 1 117 ? -4.122 5.998 24.725 1.00 89.12 117 LYS A N 1
ATOM 974 C CA . LYS A 1 117 ? -3.139 6.868 25.394 1.00 89.12 117 LYS A CA 1
ATOM 975 C C . LYS A 1 117 ? -1.891 7.173 24.544 1.00 89.12 117 LYS A C 1
ATOM 977 O O . LYS A 1 117 ? -1.227 8.160 24.823 1.00 89.12 117 LYS A O 1
ATOM 982 N N . ASN A 1 118 ? -1.574 6.356 23.530 1.00 94.12 118 ASN A N 1
ATOM 983 C CA . ASN A 1 118 ? -0.323 6.399 22.761 1.00 94.12 118 ASN A CA 1
ATOM 984 C C . ASN A 1 118 ? -0.573 6.120 21.267 1.00 94.12 118 ASN A C 1
ATOM 986 O O . ASN A 1 118 ? -1.103 5.065 20.900 1.00 94.12 118 ASN A O 1
ATOM 990 N N . VAL A 1 119 ? -0.089 7.012 20.400 1.00 95.44 119 VAL A N 1
ATOM 991 C CA . VAL A 1 119 ? -0.022 6.778 18.949 1.00 95.44 119 VAL A CA 1
ATOM 992 C C . VAL A 1 119 ? 1.222 5.948 18.637 1.00 95.44 119 VAL A C 1
ATOM 994 O O . VAL A 1 119 ? 2.342 6.394 18.871 1.00 95.44 119 VAL A O 1
ATOM 997 N N . THR A 1 120 ? 1.041 4.744 18.097 1.00 96.38 120 THR A N 1
ATOM 998 C CA . THR A 1 120 ? 2.147 3.848 17.723 1.00 96.38 120 THR A CA 1
ATOM 999 C C . THR A 1 120 ? 2.290 3.784 16.210 1.00 96.38 120 THR A C 1
ATOM 1001 O O . THR A 1 120 ? 1.333 3.417 15.526 1.00 96.38 120 THR A O 1
ATOM 1004 N N . VAL A 1 121 ? 3.476 4.092 15.681 1.00 96.88 121 VAL A N 1
ATOM 1005 C CA . VAL A 1 121 ? 3.809 3.822 14.275 1.00 96.88 121 VAL A CA 1
ATOM 1006 C C . VAL A 1 121 ? 3.985 2.310 14.113 1.00 96.88 121 VAL A C 1
ATOM 1008 O O . VAL A 1 121 ? 4.841 1.704 14.750 1.00 96.88 121 VAL A O 1
ATOM 1011 N N . GLU A 1 122 ? 3.129 1.698 13.301 1.00 96.94 122 GLU A N 1
ATOM 1012 C CA . GLU A 1 122 ? 3.106 0.253 13.021 1.00 96.94 122 GLU A CA 1
ATOM 1013 C C . GLU A 1 122 ? 3.609 -0.057 11.594 1.00 96.94 122 GLU A C 1
ATOM 1015 O O . GLU A 1 122 ? 3.814 -1.220 11.240 1.00 96.94 122 GLU A O 1
ATOM 1020 N N . GLY A 1 123 ? 3.888 0.979 10.797 1.00 97.50 123 GLY A N 1
ATOM 1021 C CA . GLY A 1 123 ? 4.699 0.891 9.587 1.00 97.50 123 GLY A CA 1
ATOM 1022 C C . GLY A 1 123 ? 5.007 2.252 8.966 1.00 97.50 123 GLY A C 1
ATOM 1023 O O . GLY A 1 123 ? 4.362 3.250 9.297 1.00 97.50 123 GLY A O 1
ATOM 1024 N N . THR A 1 124 ? 5.968 2.290 8.049 1.00 97.88 124 THR A N 1
ATOM 1025 C CA . THR A 1 124 ? 6.265 3.461 7.215 1.00 97.88 124 THR A CA 1
ATOM 1026 C C . THR A 1 124 ? 6.624 3.065 5.782 1.00 97.88 124 THR A C 1
ATOM 1028 O O . THR A 1 124 ? 6.869 1.891 5.500 1.00 97.88 124 THR A O 1
ATOM 1031 N N . PHE A 1 125 ? 6.609 4.031 4.864 1.00 97.62 125 PHE A N 1
ATOM 1032 C CA . PHE A 1 125 ? 6.976 3.857 3.459 1.00 97.62 125 PHE A CA 1
ATOM 1033 C C . PHE A 1 125 ? 7.611 5.145 2.916 1.00 97.62 125 PHE A C 1
ATOM 1035 O O . PHE A 1 125 ? 6.910 6.126 2.654 1.00 97.62 125 PHE A O 1
ATOM 1042 N N . ASP A 1 126 ? 8.936 5.127 2.777 1.00 96.38 126 ASP A N 1
ATOM 1043 C CA . ASP A 1 126 ? 9.751 6.194 2.192 1.00 96.38 126 ASP A CA 1
ATOM 1044 C C . ASP A 1 126 ? 9.523 6.261 0.676 1.00 96.38 126 ASP A C 1
ATOM 1046 O O . ASP A 1 126 ? 9.629 5.256 -0.040 1.00 96.38 126 ASP A O 1
ATOM 1050 N N . VAL A 1 127 ? 9.198 7.461 0.188 1.00 93.81 127 VAL A N 1
ATOM 1051 C CA . VAL A 1 127 ? 8.971 7.733 -1.231 1.00 93.81 127 VAL A CA 1
ATOM 1052 C C . VAL A 1 127 ? 9.822 8.930 -1.681 1.00 93.81 127 VAL A C 1
ATOM 1054 O O . VAL A 1 127 ? 9.299 10.052 -1.775 1.00 93.81 127 VAL A O 1
ATOM 1057 N N . PRO A 1 128 ? 11.110 8.702 -2.019 1.00 88.44 128 PRO A N 1
ATOM 1058 C CA . PRO A 1 128 ? 12.090 9.751 -2.301 1.00 88.44 128 PRO A CA 1
ATOM 1059 C C . PRO A 1 128 ? 11.584 10.777 -3.319 1.00 88.44 128 PRO A C 1
ATOM 1061 O O . PRO A 1 128 ? 11.146 10.438 -4.427 1.00 88.44 128 PRO A O 1
ATOM 1064 N N . TYR A 1 129 ? 11.630 12.061 -2.955 1.00 71.31 129 TYR A N 1
ATOM 1065 C CA . TYR A 1 129 ? 10.982 13.101 -3.744 1.00 71.31 129 TYR A CA 1
ATOM 1066 C C . TYR A 1 129 ? 11.719 13.420 -5.050 1.00 71.31 129 TYR A C 1
ATOM 1068 O O . TYR A 1 129 ? 12.687 14.181 -5.101 1.00 71.31 129 TYR A O 1
ATOM 1076 N N . ARG A 1 130 ? 11.115 12.914 -6.134 1.00 70.31 130 ARG A N 1
ATOM 1077 C CA . ARG A 1 130 ? 11.483 13.060 -7.553 1.00 70.31 130 ARG A CA 1
ATOM 1078 C C . ARG A 1 130 ? 12.716 12.241 -7.967 1.00 70.31 130 ARG A C 1
ATOM 1080 O O . ARG A 1 130 ? 13.702 12.180 -7.234 1.00 70.31 130 ARG A O 1
ATOM 1087 N N . PRO A 1 131 ? 12.733 11.692 -9.199 1.00 65.38 131 PRO A N 1
ATOM 1088 C CA . PRO A 1 131 ? 13.985 11.266 -9.808 1.00 65.38 131 PRO A CA 1
ATOM 1089 C C . PRO A 1 131 ? 14.898 12.491 -9.953 1.00 65.38 131 PRO A C 1
ATOM 1091 O O . PRO A 1 131 ? 14.551 13.470 -10.618 1.00 65.38 131 PRO A O 1
ATOM 1094 N N . LYS A 1 132 ? 16.063 12.452 -9.302 1.00 72.06 132 LYS A N 1
ATOM 1095 C CA . LYS A 1 132 ? 17.095 13.482 -9.457 1.00 72.06 132 LYS A CA 1
ATOM 1096 C C . LYS A 1 132 ? 17.643 13.374 -10.881 1.00 72.06 132 LYS A C 1
ATOM 1098 O O . LYS A 1 132 ? 18.098 12.304 -11.265 1.00 72.06 132 LYS A O 1
ATOM 1103 N N . LEU A 1 133 ? 17.606 14.470 -11.648 1.00 74.88 133 LEU A N 1
ATOM 1104 C CA . LEU A 1 133 ? 18.089 14.501 -13.043 1.00 74.88 133 LEU A CA 1
ATOM 1105 C C . LEU A 1 133 ? 19.551 14.044 -13.169 1.00 74.88 133 LEU A C 1
ATOM 1107 O O . LEU A 1 133 ? 19.928 13.468 -14.183 1.00 74.88 133 LEU A O 1
ATOM 1111 N N . PHE A 1 134 ? 20.341 14.256 -12.114 1.00 79.75 134 PHE A N 1
ATOM 1112 C CA . PHE A 1 134 ? 21.687 13.724 -11.959 1.00 79.75 134 PHE A CA 1
ATOM 1113 C C . PHE A 1 134 ? 21.835 13.160 -10.539 1.00 79.75 134 PHE A C 1
ATOM 1115 O O . PHE A 1 134 ? 21.571 13.861 -9.560 1.00 79.75 134 PHE A O 1
ATOM 1122 N N . GLY A 1 135 ? 22.236 11.892 -10.423 1.00 82.50 135 GLY A N 1
ATOM 1123 C CA . GLY A 1 135 ? 22.467 11.209 -9.145 1.00 82.50 135 GLY A CA 1
ATOM 1124 C C . GLY A 1 135 ? 21.853 9.808 -9.070 1.00 82.50 135 GLY A C 1
ATOM 1125 O O . GLY A 1 135 ? 21.000 9.434 -9.871 1.00 82.50 135 GLY A O 1
ATOM 1126 N N . LYS A 1 136 ? 22.285 9.014 -8.083 1.00 84.88 136 LYS A N 1
ATOM 1127 C CA . LYS A 1 136 ? 21.709 7.687 -7.819 1.00 84.88 136 LYS A CA 1
ATOM 1128 C C . LYS A 1 136 ? 20.315 7.851 -7.202 1.00 84.88 136 LYS A C 1
ATOM 1130 O O . LYS A 1 136 ? 20.195 8.388 -6.104 1.00 84.88 136 LYS A O 1
ATOM 1135 N N . THR A 1 137 ? 19.272 7.369 -7.875 1.00 86.94 137 THR A N 1
ATOM 1136 C CA . THR A 1 137 ? 17.913 7.314 -7.310 1.00 86.94 137 THR A CA 1
ATOM 1137 C C . THR A 1 137 ? 17.872 6.317 -6.147 1.00 86.94 137 THR A C 1
ATOM 1139 O O . THR A 1 137 ? 18.240 5.148 -6.325 1.00 86.94 137 THR A O 1
ATOM 1142 N N . THR A 1 138 ? 17.414 6.760 -4.977 1.00 90.81 138 THR A N 1
ATOM 1143 C CA . THR A 1 138 ? 17.054 5.896 -3.840 1.00 90.81 138 THR A CA 1
ATOM 1144 C C . THR A 1 138 ? 15.872 4.996 -4.247 1.00 90.81 138 THR A C 1
ATOM 1146 O O . THR A 1 138 ? 15.001 5.466 -4.982 1.00 90.81 138 THR A O 1
ATOM 1149 N N . PRO A 1 139 ? 15.824 3.703 -3.875 1.00 93.12 139 PRO A N 1
ATOM 1150 C CA . PRO A 1 139 ? 14.599 2.913 -4.013 1.00 93.12 139 PRO A CA 1
ATOM 1151 C C . PRO A 1 139 ? 13.519 3.419 -3.044 1.00 93.12 139 PRO A C 1
ATOM 1153 O O . PRO A 1 139 ? 13.845 4.032 -2.035 1.00 93.12 139 PRO A O 1
ATOM 1156 N N . MET A 1 140 ? 12.246 3.132 -3.320 1.00 95.50 140 MET A N 1
ATOM 1157 C CA . MET A 1 140 ? 11.188 3.308 -2.315 1.00 95.50 140 MET A CA 1
ATOM 1158 C C . MET A 1 140 ? 11.249 2.119 -1.346 1.00 95.50 140 MET A C 1
ATOM 1160 O O . MET A 1 140 ? 11.287 0.974 -1.809 1.00 95.50 140 MET A O 1
ATOM 1164 N N . VAL A 1 141 ? 11.261 2.365 -0.035 1.00 96.56 141 VAL A N 1
ATOM 1165 C CA . VAL A 1 141 ? 11.422 1.332 1.010 1.00 96.56 141 VAL A CA 1
ATOM 1166 C C . VAL A 1 141 ? 10.260 1.412 1.988 1.00 96.56 141 VAL A C 1
ATOM 1168 O O . VAL A 1 141 ? 9.899 2.501 2.422 1.00 96.56 141 VAL A O 1
ATOM 1171 N N . PHE A 1 142 ? 9.661 0.275 2.344 1.00 95.38 142 PHE A N 1
ATOM 1172 C CA . PHE A 1 142 ? 8.650 0.201 3.393 1.00 95.38 142 PHE A CA 1
ATOM 1173 C C . PHE A 1 142 ? 9.052 -0.739 4.526 1.00 95.38 142 PHE A C 1
ATOM 1175 O O . PHE A 1 142 ? 9.619 -1.815 4.321 1.00 95.38 142 PHE A O 1
ATOM 1182 N N . HIS A 1 143 ? 8.684 -0.334 5.737 1.00 97.44 143 HIS A N 1
ATOM 1183 C CA . HIS A 1 143 ? 8.886 -1.079 6.969 1.00 97.44 143 HIS A CA 1
ATOM 1184 C C . HIS A 1 143 ? 7.504 -1.367 7.575 1.00 97.44 143 HIS A C 1
ATOM 1186 O O . HIS A 1 143 ? 6.726 -0.448 7.815 1.00 97.44 143 HIS A O 1
ATOM 1192 N N . LEU A 1 144 ? 7.180 -2.633 7.852 1.00 97.19 144 LEU A N 1
ATOM 1193 C CA . LEU A 1 144 ? 5.984 -3.028 8.615 1.00 97.19 144 LEU A CA 1
ATOM 1194 C C . LEU A 1 144 ? 6.398 -3.723 9.912 1.00 97.19 144 LEU A C 1
ATOM 1196 O O . LEU A 1 144 ? 7.251 -4.621 9.904 1.00 97.19 144 LEU A O 1
ATOM 1200 N N . SER A 1 145 ? 5.755 -3.364 11.025 1.00 97.12 145 SER A N 1
ATOM 1201 C CA . SER A 1 145 ? 5.939 -4.063 12.300 1.00 97.12 145 SER A CA 1
ATOM 1202 C C . SER A 1 145 ? 5.514 -5.531 12.178 1.00 97.12 145 SER A C 1
ATOM 1204 O O . SER A 1 145 ? 4.628 -5.877 11.395 1.00 97.12 145 SER A O 1
ATOM 1206 N N . ARG A 1 146 ? 6.085 -6.413 13.010 1.00 94.31 146 ARG A N 1
ATOM 1207 C CA . ARG A 1 146 ? 5.665 -7.828 13.079 1.00 94.31 146 ARG A CA 1
ATOM 1208 C C . ARG A 1 146 ? 4.179 -7.989 13.460 1.00 94.31 146 ARG A C 1
ATOM 1210 O O . ARG A 1 146 ? 3.564 -8.971 13.064 1.00 94.31 146 ARG A O 1
ATOM 1217 N N . LYS A 1 147 ? 3.597 -7.028 14.197 1.00 92.38 147 LYS A N 1
ATOM 1218 C CA . LYS A 1 147 ? 2.183 -7.043 14.626 1.00 92.38 147 LYS A CA 1
ATOM 1219 C C . LYS A 1 147 ? 1.231 -6.618 13.508 1.00 92.38 147 LYS A C 1
ATOM 1221 O O . LYS A 1 147 ? 0.130 -7.153 13.428 1.00 92.38 147 LYS A O 1
ATOM 1226 N N . ALA A 1 148 ? 1.653 -5.673 12.667 1.00 89.38 148 ALA A N 1
ATOM 1227 C CA . ALA A 1 148 ? 0.927 -5.290 11.460 1.00 89.38 148 ALA A CA 1
ATOM 1228 C C . ALA A 1 148 ? 0.975 -6.413 10.412 1.00 89.38 148 ALA A C 1
ATOM 1230 O O . ALA A 1 148 ? -0.056 -6.766 9.842 1.00 89.38 148 ALA A O 1
ATOM 1231 N N . LEU A 1 149 ? 2.161 -7.010 10.235 1.00 88.62 149 LEU A N 1
ATOM 1232 C CA . LEU A 1 149 ? 2.426 -8.091 9.287 1.00 88.62 149 LEU A CA 1
ATOM 1233 C C . LEU A 1 149 ? 1.462 -9.273 9.482 1.00 88.62 149 LEU A C 1
ATOM 1235 O O . LEU A 1 149 ? 0.649 -9.571 8.615 1.00 88.62 149 LEU A O 1
ATOM 1239 N N . ALA A 1 150 ? 1.458 -9.858 10.684 1.00 88.75 150 ALA A N 1
ATOM 1240 C CA . ALA A 1 150 ? 0.718 -11.079 11.013 1.00 88.75 150 ALA A CA 1
ATOM 1241 C C . ALA A 1 150 ? -0.825 -10.959 11.000 1.00 88.75 150 ALA A C 1
ATOM 1243 O O . ALA A 1 150 ? -1.510 -11.897 11.408 1.00 88.75 150 ALA A O 1
ATOM 1244 N N . LYS A 1 151 ? -1.391 -9.812 10.596 1.00 90.12 151 LYS A N 1
ATOM 1245 C CA . LYS A 1 151 ? -2.846 -9.595 10.516 1.00 90.12 151 LYS A CA 1
ATOM 1246 C C . LYS A 1 151 ? -3.285 -8.929 9.220 1.00 90.12 151 LYS A C 1
ATOM 1248 O O . LYS A 1 151 ? -4.247 -9.386 8.604 1.00 90.12 151 LYS A O 1
ATOM 1253 N N . ASP A 1 152 ? -2.611 -7.854 8.822 1.00 96.50 152 ASP A N 1
ATOM 1254 C CA . ASP A 1 152 ? -3.117 -6.892 7.840 1.00 96.50 152 ASP A CA 1
ATOM 1255 C C . ASP A 1 152 ? -2.079 -6.526 6.756 1.00 96.50 152 ASP A C 1
ATOM 1257 O O . ASP A 1 152 ? -2.287 -5.564 6.024 1.00 96.50 152 ASP A O 1
ATOM 1261 N N . GLU A 1 153 ? -0.994 -7.298 6.601 1.00 96.88 153 GLU A N 1
ATOM 1262 C CA . GLU A 1 153 ? 0.075 -7.088 5.602 1.00 96.88 153 GLU A CA 1
ATOM 1263 C C . GLU A 1 153 ? -0.441 -6.729 4.201 1.00 96.88 153 GLU A C 1
ATOM 1265 O O . GLU A 1 153 ? -0.215 -5.618 3.721 1.00 96.88 153 GLU A O 1
ATOM 1270 N N . VAL A 1 154 ? -1.182 -7.644 3.568 1.00 97.81 154 VAL A N 1
ATOM 1271 C CA . VAL A 1 154 ? -1.696 -7.476 2.199 1.00 97.81 154 VAL A CA 1
ATOM 1272 C C . VAL A 1 154 ? -2.577 -6.226 2.098 1.00 97.81 154 VAL A C 1
ATOM 1274 O O . VAL A 1 154 ? -2.441 -5.440 1.162 1.00 97.81 154 VAL A O 1
ATOM 1277 N N . PHE A 1 155 ? -3.435 -5.991 3.096 1.00 98.12 155 PHE A N 1
ATOM 1278 C CA . PHE A 1 155 ? -4.286 -4.802 3.160 1.00 98.12 155 PHE A CA 1
ATOM 1279 C C . PHE A 1 155 ? -3.454 -3.513 3.229 1.00 98.12 155 PHE A C 1
ATOM 1281 O O . PHE A 1 155 ? -3.701 -2.587 2.457 1.00 98.12 155 PHE A O 1
ATOM 1288 N N . LEU A 1 156 ? -2.440 -3.457 4.097 1.00 98.06 156 LEU A N 1
ATOM 1289 C CA . LEU A 1 156 ? -1.578 -2.287 4.262 1.00 98.06 156 LEU A CA 1
ATOM 1290 C C . LEU A 1 156 ? -0.718 -2.015 3.021 1.00 98.06 156 LEU A C 1
ATOM 1292 O O . LEU A 1 156 ? -0.597 -0.857 2.623 1.00 98.06 156 LEU A O 1
ATOM 1296 N N . ILE A 1 157 ? -0.204 -3.052 2.352 1.00 98.00 157 ILE A N 1
ATOM 1297 C CA . ILE A 1 157 ? 0.521 -2.908 1.080 1.00 98.00 157 ILE A CA 1
ATOM 1298 C C . ILE A 1 157 ? -0.396 -2.289 0.008 1.00 98.00 157 ILE A C 1
ATOM 1300 O O . ILE A 1 157 ? -0.010 -1.307 -0.631 1.00 98.00 157 ILE A O 1
ATOM 1304 N N . LEU A 1 158 ? -1.642 -2.767 -0.142 1.00 98.44 158 LEU A N 1
ATOM 1305 C CA . LEU A 1 158 ? -2.610 -2.154 -1.068 1.00 98.44 158 LEU A CA 1
ATOM 1306 C C . LEU A 1 158 ? -2.966 -0.706 -0.680 1.00 98.44 158 LEU A C 1
ATOM 1308 O O . LEU A 1 158 ? -3.073 0.155 -1.557 1.00 98.44 158 LEU A O 1
ATOM 1312 N N . VAL A 1 159 ? -3.121 -0.407 0.617 1.00 98.19 159 VAL A N 1
ATOM 1313 C CA . VAL A 1 159 ? -3.373 0.958 1.122 1.00 98.19 159 VAL A CA 1
ATOM 1314 C C . VAL A 1 159 ? -2.225 1.906 0.767 1.00 98.19 159 VAL A C 1
ATOM 1316 O O . VAL A 1 159 ? -2.489 3.031 0.330 1.00 98.19 159 VAL A O 1
ATOM 1319 N N . LEU A 1 160 ? -0.972 1.471 0.914 1.00 97.88 160 LEU A N 1
ATOM 1320 C CA . LEU A 1 160 ? 0.217 2.263 0.596 1.00 97.88 160 LEU A CA 1
ATOM 1321 C C . LEU A 1 160 ? 0.358 2.489 -0.917 1.00 97.88 160 LEU A C 1
ATOM 1323 O O . LEU A 1 160 ? 0.436 3.642 -1.345 1.00 97.88 160 LEU A O 1
ATOM 1327 N N . ILE A 1 161 ? 0.265 1.430 -1.734 1.00 97.81 161 ILE A N 1
ATOM 1328 C CA . ILE A 1 161 ? 0.290 1.518 -3.209 1.00 97.81 161 ILE A CA 1
ATOM 1329 C C . ILE A 1 161 ? -0.809 2.463 -3.715 1.00 97.81 161 ILE A C 1
ATOM 1331 O O . ILE A 1 161 ? -0.548 3.337 -4.549 1.00 97.81 161 ILE A O 1
ATOM 1335 N N . TYR A 1 162 ? -2.035 2.342 -3.192 1.00 97.94 162 TYR A N 1
ATOM 1336 C CA . TYR A 1 162 ? -3.146 3.224 -3.550 1.00 97.94 162 TYR A CA 1
ATOM 1337 C C . TYR A 1 162 ? -2.885 4.680 -3.157 1.00 97.94 162 TYR A C 1
ATOM 1339 O O . TYR A 1 162 ? -3.107 5.593 -3.958 1.00 97.94 162 TYR A O 1
ATOM 1347 N N . SER A 1 163 ? -2.447 4.906 -1.917 1.00 97.31 163 SER A N 1
ATOM 1348 C CA . SER A 1 163 ? -2.258 6.250 -1.369 1.00 97.31 163 SER A CA 1
ATOM 1349 C C . SER A 1 163 ? -1.154 6.991 -2.117 1.00 97.31 163 SER A C 1
ATOM 1351 O O . SER A 1 163 ? -1.362 8.140 -2.517 1.00 97.31 163 SER A O 1
ATOM 1353 N N . GLU A 1 164 ? -0.051 6.302 -2.416 1.00 96.44 164 GLU A N 1
ATOM 1354 C CA . GLU A 1 164 ? 1.045 6.834 -3.217 1.00 96.44 164 GLU A CA 1
ATOM 1355 C C . GLU A 1 164 ? 0.619 7.116 -4.659 1.00 96.44 164 GLU A C 1
ATOM 1357 O O . GLU A 1 164 ? 0.767 8.240 -5.143 1.00 96.44 164 GLU A O 1
ATOM 1362 N N . SER A 1 165 ? -0.038 6.163 -5.322 1.00 95.69 165 SER A N 1
ATOM 1363 C CA . SER A 1 165 ? 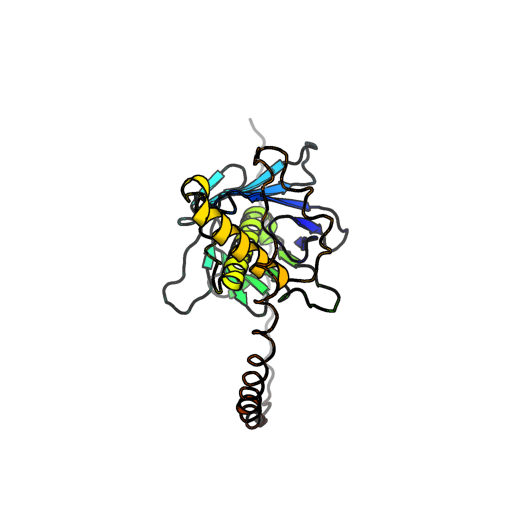-0.564 6.362 -6.680 1.00 95.69 165 SER A CA 1
ATOM 1364 C C . SER A 1 165 ? -1.505 7.572 -6.770 1.00 95.69 165 SER A C 1
ATOM 1366 O O . SER A 1 165 ? -1.452 8.321 -7.747 1.00 95.69 165 SER A O 1
ATOM 1368 N N . LYS A 1 166 ? -2.320 7.820 -5.727 1.00 95.19 166 LYS A N 1
ATOM 1369 C CA . LYS A 1 166 ? -3.201 8.999 -5.591 1.00 95.19 166 LYS A CA 1
ATOM 1370 C C . LYS A 1 166 ? -2.509 10.269 -5.067 1.00 95.19 166 LYS A C 1
ATOM 1372 O O . LYS A 1 166 ? -3.159 11.321 -4.994 1.00 95.19 166 LYS A O 1
ATOM 1377 N N . ARG A 1 167 ? -1.224 10.219 -4.708 1.00 93.56 167 ARG A N 1
ATOM 1378 C CA . ARG A 1 167 ? -0.347 11.390 -4.521 1.00 93.56 167 ARG A CA 1
ATOM 1379 C C . ARG A 1 167 ? 0.302 11.764 -5.851 1.00 93.56 167 ARG A C 1
ATOM 1381 O O . ARG A 1 167 ? 0.194 12.922 -6.251 1.00 93.56 167 ARG A O 1
ATOM 1388 N N . GLN A 1 168 ? 0.846 10.790 -6.581 1.00 91.81 168 GLN A N 1
ATOM 1389 C CA . GLN A 1 168 ? 1.408 10.988 -7.924 1.00 91.81 168 GLN A CA 1
ATOM 1390 C C . GLN A 1 168 ? 0.372 11.576 -8.896 1.00 91.81 168 GLN A C 1
ATOM 1392 O O . GLN A 1 168 ? 0.654 12.570 -9.559 1.00 91.81 168 GLN A O 1
ATOM 1397 N N . GLU A 1 169 ? -0.868 11.068 -8.888 1.00 90.94 169 GLU A N 1
ATOM 1398 C CA . GLU A 1 169 ? -1.989 11.594 -9.696 1.00 90.94 169 GLU A CA 1
ATOM 1399 C C . GLU A 1 169 ? -2.281 13.089 -9.465 1.00 90.94 169 GLU A C 1
ATOM 1401 O O . GLU A 1 169 ? -2.787 13.770 -10.352 1.00 90.94 169 GLU A O 1
ATOM 1406 N N . LYS A 1 170 ? -1.943 13.624 -8.283 1.00 90.31 170 LYS A N 1
ATOM 1407 C CA . LYS A 1 170 ? -2.095 15.052 -7.957 1.00 90.31 170 LYS A CA 1
ATOM 1408 C C . LYS A 1 170 ? -0.861 15.871 -8.317 1.00 90.31 170 LYS A C 1
ATOM 1410 O O . LYS A 1 170 ? -1.005 17.043 -8.638 1.00 90.31 170 LYS A O 1
ATOM 1415 N N . MET A 1 171 ? 0.330 15.271 -8.268 1.00 86.56 171 MET A N 1
ATOM 1416 C CA . MET A 1 171 ? 1.582 15.930 -8.660 1.00 86.56 171 MET A CA 1
ATOM 1417 C C . MET A 1 171 ? 1.699 16.077 -10.182 1.00 86.56 171 MET A C 1
ATOM 1419 O O . MET A 1 171 ? 2.146 17.116 -10.650 1.00 86.56 171 MET A O 1
ATOM 1423 N N . VAL A 1 172 ? 1.214 15.093 -10.947 1.00 82.38 172 VAL A N 1
ATOM 1424 C CA . VAL A 1 172 ? 1.011 15.205 -12.407 1.00 82.38 172 VAL A CA 1
ATOM 1425 C C . VAL A 1 172 ? -0.213 16.080 -12.738 1.00 82.38 172 VAL A C 1
ATOM 1427 O O . VAL A 1 172 ? -0.310 16.648 -13.820 1.00 82.38 172 VAL A O 1
ATOM 1430 N N . GLY A 1 173 ? -1.140 16.247 -11.788 1.00 61.94 173 GLY A N 1
ATOM 1431 C CA . GLY A 1 173 ? -2.431 16.925 -11.951 1.00 61.94 173 GLY A CA 1
ATOM 1432 C C . GLY A 1 173 ? -2.403 18.431 -12.263 1.00 61.94 173 GLY A C 1
ATOM 1433 O O . GLY A 1 173 ? -3.471 19.038 -12.363 1.00 61.94 173 GLY A O 1
ATOM 1434 N N . SER A 1 174 ? -1.238 19.059 -12.452 1.00 48.12 174 SER A N 1
ATOM 1435 C CA . SER A 1 174 ? -1.134 20.435 -12.957 1.00 48.12 174 SER A CA 1
ATOM 1436 C C . SER A 1 174 ? -1.424 20.498 -14.465 1.00 48.12 174 SER A C 1
ATOM 1438 O O . SER A 1 174 ? -0.520 20.708 -15.269 1.00 48.12 174 SER A O 1
ATOM 1440 N N . LYS A 1 175 ? -2.716 20.370 -14.805 1.00 49.12 175 LYS A N 1
ATOM 1441 C CA . LYS A 1 175 ? -3.300 20.210 -16.151 1.00 49.12 175 LYS A CA 1
ATOM 1442 C C . LYS A 1 175 ? -3.043 18.824 -16.770 1.00 49.12 175 LYS A C 1
ATOM 1444 O O . LYS A 1 175 ? -2.007 18.631 -17.400 1.00 49.12 175 LYS A O 1
ATOM 1449 N N . PRO A 1 176 ? -4.017 17.891 -16.737 1.00 51.66 176 PRO A N 1
ATOM 1450 C CA . PRO A 1 176 ? -4.099 16.924 -17.823 1.00 51.66 176 PRO A CA 1
ATOM 1451 C C . PRO A 1 176 ? -4.250 17.704 -19.133 1.00 51.66 176 PRO A C 1
ATOM 1453 O O . PRO A 1 176 ? -5.176 18.510 -19.275 1.00 51.66 176 PRO A O 1
ATOM 1456 N N . LEU A 1 177 ? -3.357 17.468 -20.095 1.00 50.84 177 LEU A N 1
ATOM 1457 C CA . LEU A 1 177 ? -3.637 17.835 -21.476 1.00 50.84 177 LEU A CA 1
ATOM 1458 C C . LEU A 1 177 ? -4.872 17.036 -21.889 1.00 50.84 177 LEU A C 1
ATOM 1460 O O . LEU A 1 177 ? -4.804 15.821 -22.076 1.00 50.84 177 LEU A O 1
ATOM 1464 N N . LYS A 1 178 ? -6.014 17.718 -22.016 1.00 48.75 178 LYS A N 1
ATOM 1465 C CA . LYS A 1 178 ? -7.143 17.187 -22.774 1.00 48.75 178 LYS A CA 1
ATOM 1466 C C . LYS A 1 178 ? -6.720 17.157 -24.239 1.00 48.75 178 LYS A C 1
ATOM 1468 O O . LYS A 1 178 ? -7.095 18.037 -25.012 1.00 48.75 178 LYS A O 1
ATOM 1473 N N . ILE A 1 179 ? -5.965 16.124 -24.606 1.00 54.69 179 ILE A N 1
ATOM 1474 C CA . ILE A 1 179 ? -5.915 15.641 -25.978 1.00 54.69 179 ILE A CA 1
ATOM 1475 C C . ILE A 1 179 ? -7.335 15.159 -26.261 1.00 54.69 179 ILE A C 1
ATOM 1477 O O . ILE A 1 179 ? -7.697 14.013 -26.004 1.00 54.69 179 ILE A O 1
ATOM 1481 N N . HIS A 1 180 ? -8.182 16.091 -26.694 1.00 47.91 180 HIS A N 1
ATOM 1482 C CA . HIS A 1 180 ? -9.455 15.751 -27.288 1.00 47.91 180 HIS A CA 1
ATOM 1483 C C . HIS A 1 180 ? -9.115 14.924 -28.520 1.00 47.91 180 HIS A C 1
ATOM 1485 O O . HIS A 1 180 ? -8.654 15.468 -29.524 1.00 47.91 180 HIS A O 1
ATOM 1491 N N . SER A 1 181 ? -9.350 13.617 -28.435 1.00 50.41 181 SER A N 1
ATOM 1492 C CA . SER A 1 181 ? -9.416 12.713 -29.574 1.00 50.41 181 SER A CA 1
ATOM 1493 C C . SER A 1 181 ? -10.637 13.077 -30.421 1.00 50.41 181 SER A C 1
ATOM 1495 O O . SER A 1 181 ? -11.624 12.350 -30.499 1.00 50.41 181 SER A O 1
ATOM 1497 N N . LEU A 1 182 ? -10.562 14.251 -31.056 1.00 52.59 182 LEU A N 1
ATOM 1498 C CA . LEU A 1 182 ? -11.359 14.602 -32.216 1.00 52.59 182 LEU A CA 1
ATOM 1499 C C . LEU A 1 182 ? -11.099 13.502 -33.239 1.00 52.59 182 LEU A C 1
ATOM 1501 O O . LEU A 1 182 ? -10.027 13.448 -33.843 1.00 52.59 182 LEU A O 1
ATOM 1505 N N . SER A 1 183 ? -12.058 12.593 -33.390 1.00 50.72 183 SER A N 1
ATOM 1506 C CA . SER A 1 183 ? -11.997 11.529 -34.378 1.00 50.72 183 SER A CA 1
ATOM 1507 C C . SER A 1 183 ? -11.938 12.178 -35.758 1.00 50.72 183 SER A C 1
ATOM 1509 O O . SER A 1 183 ? -12.940 12.645 -36.302 1.00 50.72 183 SER A O 1
ATOM 1511 N N . ALA A 1 184 ? -10.729 12.230 -36.327 1.00 53.94 184 ALA A N 1
ATOM 1512 C CA . ALA A 1 184 ? -10.449 12.907 -37.594 1.00 53.94 184 ALA A CA 1
ATOM 1513 C C . ALA A 1 184 ? -11.298 12.364 -38.761 1.00 53.94 184 ALA A C 1
ATOM 1515 O O . ALA A 1 184 ? -11.473 13.049 -39.764 1.00 53.94 184 ALA A O 1
ATOM 1516 N N . GLN A 1 185 ? -11.894 11.182 -38.579 1.00 52.78 185 GLN A N 1
ATOM 1517 C CA . GLN A 1 185 ? -12.952 10.573 -39.389 1.00 52.78 185 GLN A CA 1
ATOM 1518 C C . GLN A 1 185 ? -14.142 11.512 -39.698 1.00 52.78 185 GLN A C 1
ATOM 1520 O O . GLN A 1 185 ? -14.739 11.370 -40.757 1.00 52.78 185 GLN A O 1
ATOM 1525 N N . TYR A 1 186 ? -14.459 12.495 -38.840 1.00 52.25 186 TYR A N 1
ATOM 1526 C CA . TYR A 1 186 ? -15.529 13.486 -39.082 1.00 52.25 186 TYR A CA 1
ATOM 1527 C C . TYR A 1 186 ? -15.028 14.861 -39.556 1.00 52.25 186 TYR A C 1
ATOM 1529 O O . TYR A 1 186 ? -15.815 15.786 -39.768 1.00 52.25 186 TYR A O 1
ATOM 1537 N N . LEU A 1 187 ? -13.718 15.029 -39.748 1.00 55.06 187 LEU A N 1
ATOM 1538 C CA . LEU A 1 187 ? -13.153 16.226 -40.361 1.00 55.06 187 LEU A CA 1
ATOM 1539 C C . LEU A 1 187 ? -13.015 15.992 -41.868 1.00 55.06 187 LEU A C 1
ATOM 1541 O O . LEU A 1 187 ? -12.249 15.140 -42.297 1.00 55.06 187 LEU A O 1
ATOM 1545 N N . GLY A 1 188 ? -13.715 16.780 -42.691 1.00 68.88 188 GLY A N 1
ATOM 1546 C CA . GLY A 1 188 ? -13.509 16.748 -44.145 1.00 68.88 188 GLY A CA 1
ATOM 1547 C C . GLY A 1 188 ? -12.046 17.054 -44.524 1.00 68.88 188 GLY A C 1
ATOM 1548 O O . GLY A 1 188 ? -11.360 17.755 -43.771 1.00 68.88 188 GLY A O 1
ATOM 1549 N N . PRO A 1 189 ? -11.547 16.597 -45.688 1.00 66.44 189 PRO A N 1
ATOM 1550 C CA . PRO A 1 189 ? -10.108 16.494 -45.976 1.00 66.44 189 PRO A CA 1
ATOM 1551 C C . PRO A 1 189 ? -9.317 17.807 -45.815 1.00 66.44 189 PRO A C 1
ATOM 1553 O O . PRO A 1 189 ? -8.214 17.814 -45.270 1.00 66.44 189 PRO A O 1
ATOM 1556 N N . LYS A 1 190 ? -9.910 18.960 -46.167 1.00 62.47 190 LYS A N 1
ATOM 1557 C CA . LYS A 1 190 ? -9.293 20.292 -45.964 1.00 62.47 190 LYS A CA 1
ATOM 1558 C C . LYS A 1 190 ? -9.065 20.664 -44.483 1.00 62.47 190 LYS A C 1
ATOM 1560 O O . LYS A 1 190 ? -8.245 21.535 -44.200 1.00 62.47 190 LYS A O 1
ATOM 1565 N N . LYS A 1 191 ? -9.780 20.036 -43.540 1.00 57.84 191 LYS A N 1
ATOM 1566 C CA . LYS A 1 191 ? -9.580 20.183 -42.086 1.00 57.84 191 LYS A CA 1
ATOM 1567 C C . LYS A 1 191 ? -8.604 19.138 -41.530 1.00 57.84 191 LYS A C 1
ATOM 1569 O O . LYS A 1 191 ? -7.777 19.513 -40.707 1.00 57.84 191 LYS A O 1
ATOM 1574 N N . GLN A 1 192 ? -8.633 17.891 -42.019 1.00 58.88 192 GLN A N 1
ATOM 1575 C CA . GLN A 1 192 ? -7.642 16.859 -41.653 1.00 58.88 192 GLN A CA 1
ATOM 1576 C C . GLN A 1 192 ? -6.209 17.343 -41.896 1.00 58.88 192 GLN A C 1
ATOM 1578 O O . GLN A 1 192 ? -5.401 17.316 -40.971 1.00 58.88 192 GLN A O 1
ATOM 1583 N N . ALA A 1 193 ? -5.925 17.885 -43.087 1.00 61.00 193 ALA A N 1
ATOM 1584 C CA . ALA A 1 193 ? -4.605 18.420 -43.424 1.00 61.00 193 ALA A CA 1
ATOM 1585 C C . ALA A 1 193 ? -4.104 19.459 -42.398 1.00 61.00 193 ALA A C 1
ATOM 1587 O O . ALA A 1 193 ? -2.978 19.362 -41.921 1.00 61.00 193 ALA A O 1
ATOM 1588 N N . ARG A 1 194 ? -4.964 20.405 -41.984 1.00 57.03 194 ARG A N 1
ATOM 1589 C CA . ARG A 1 194 ? -4.612 21.428 -40.978 1.00 57.03 194 ARG A CA 1
ATOM 1590 C C . ARG A 1 194 ? -4.362 20.845 -39.584 1.00 57.03 194 ARG A C 1
ATOM 1592 O O . ARG A 1 194 ? -3.482 21.338 -38.886 1.00 57.03 194 ARG A O 1
ATOM 1599 N N . CYS A 1 195 ? -5.111 19.821 -39.174 1.00 54.19 195 CYS A N 1
ATOM 1600 C CA . CYS A 1 195 ? -4.884 19.148 -37.892 1.00 54.19 195 CYS A CA 1
ATOM 1601 C C . CYS A 1 195 ? -3.568 18.357 -37.880 1.00 54.19 195 CYS A C 1
ATOM 1603 O O . CYS A 1 195 ? -2.862 18.394 -36.876 1.00 54.19 195 CYS A O 1
ATOM 1605 N N . ILE A 1 196 ? -3.207 17.709 -38.992 1.00 58.06 196 ILE A N 1
ATOM 1606 C CA . ILE A 1 196 ? -1.926 17.002 -39.127 1.00 58.06 196 ILE A CA 1
ATOM 1607 C C . ILE A 1 196 ? -0.760 17.998 -39.034 1.00 58.06 196 ILE A C 1
ATOM 1609 O O . ILE A 1 196 ? 0.123 17.805 -38.205 1.00 58.06 196 ILE A O 1
ATOM 1613 N N . SER A 1 197 ? -0.798 19.114 -39.777 1.00 55.59 197 SER A N 1
ATOM 1614 C CA . SER A 1 197 ? 0.254 20.147 -39.709 1.00 55.59 197 SER A CA 1
ATOM 1615 C C . SER A 1 197 ? 0.447 20.741 -38.306 1.00 55.59 197 SER A C 1
ATOM 1617 O O . SER A 1 197 ? 1.568 21.085 -37.937 1.00 55.59 197 SER A O 1
ATOM 1619 N N . ALA A 1 198 ? -0.629 20.872 -37.522 1.00 50.00 198 ALA A N 1
ATOM 1620 C CA . ALA A 1 198 ? -0.550 21.357 -36.145 1.00 50.00 198 ALA A CA 1
ATOM 1621 C C . ALA A 1 198 ? 0.102 20.332 -35.198 1.00 50.00 198 ALA A C 1
ATOM 1623 O O . ALA A 1 198 ? 0.888 20.720 -34.339 1.00 50.00 198 ALA A O 1
ATOM 1624 N N . LEU A 1 199 ? -0.180 19.037 -35.386 1.00 47.53 199 LEU A N 1
ATOM 1625 C CA . LEU A 1 199 ? 0.429 17.951 -34.610 1.00 47.53 199 LEU A CA 1
ATOM 1626 C C . LEU A 1 199 ? 1.929 17.791 -34.894 1.00 47.53 199 LEU A C 1
ATOM 1628 O O . LEU A 1 199 ? 2.687 17.540 -33.962 1.00 47.53 199 LEU A O 1
ATOM 1632 N N . THR A 1 200 ? 2.382 17.985 -36.138 1.00 47.84 200 THR A N 1
ATOM 1633 C CA . THR A 1 200 ? 3.822 17.956 -36.463 1.00 47.84 200 THR A CA 1
ATOM 1634 C C . THR A 1 200 ? 4.588 19.061 -35.725 1.00 47.84 200 THR A C 1
ATOM 1636 O O . THR A 1 200 ? 5.620 18.797 -35.115 1.00 47.84 200 THR A O 1
ATOM 1639 N N . LEU A 1 201 ? 4.041 20.283 -35.704 1.00 47.00 201 LEU A N 1
ATOM 1640 C CA . LEU A 1 201 ? 4.666 21.454 -35.073 1.00 47.00 201 LEU A CA 1
ATOM 1641 C C . LEU A 1 201 ? 4.839 21.343 -33.548 1.00 47.00 201 LEU A C 1
ATOM 1643 O O . LEU A 1 201 ? 5.710 22.011 -32.993 1.00 47.00 201 LEU A O 1
ATOM 1647 N N . GLU A 1 202 ? 4.034 20.529 -32.860 1.00 43.81 202 GLU A N 1
ATOM 1648 C CA . GLU A 1 202 ? 4.170 20.318 -31.410 1.00 43.81 202 GLU A CA 1
ATOM 1649 C C . GLU A 1 202 ? 5.244 19.260 -31.071 1.00 43.81 202 GLU A C 1
ATOM 1651 O O . GLU A 1 202 ? 5.802 19.278 -29.974 1.00 43.81 202 GLU A O 1
ATOM 1656 N N . ILE A 1 203 ? 5.608 18.394 -32.029 1.00 48.97 203 ILE A N 1
ATOM 1657 C CA . ILE A 1 203 ? 6.664 17.375 -31.880 1.00 48.97 203 ILE A CA 1
ATOM 1658 C C . ILE A 1 203 ? 8.064 17.986 -32.053 1.00 48.97 203 ILE A C 1
ATOM 1660 O O . ILE A 1 203 ? 8.965 17.658 -31.281 1.00 48.97 203 ILE A O 1
ATOM 1664 N N . ASP A 1 204 ? 8.251 18.928 -32.986 1.00 42.59 204 ASP A N 1
ATOM 1665 C CA . ASP A 1 204 ? 9.550 19.592 -33.221 1.00 42.59 204 ASP A CA 1
ATOM 1666 C C . ASP A 1 204 ? 10.079 20.372 -31.995 1.00 42.59 204 ASP A C 1
ATOM 1668 O O . ASP A 1 204 ? 11.279 20.634 -31.880 1.00 42.59 204 ASP A O 1
ATOM 1672 N N . GLY A 1 205 ? 9.208 20.692 -31.030 1.00 47.25 205 GLY A N 1
ATOM 1673 C CA . GLY A 1 205 ? 9.593 21.255 -29.732 1.00 47.25 205 GLY A CA 1
ATOM 1674 C C . GLY A 1 205 ? 10.303 20.276 -28.781 1.00 47.25 205 GLY A C 1
ATOM 1675 O O . GLY A 1 205 ? 10.841 20.713 -27.763 1.00 47.25 205 GLY A O 1
ATOM 1676 N N . LEU A 1 206 ? 10.322 18.971 -29.088 1.00 49.16 206 LEU A N 1
ATOM 1677 C CA . LEU A 1 206 ? 10.837 17.893 -28.229 1.00 49.16 206 LEU A CA 1
ATOM 1678 C C . LEU A 1 206 ? 11.991 17.088 -28.856 1.00 49.16 206 LEU A C 1
ATOM 1680 O O . LEU A 1 206 ? 12.155 15.900 -28.592 1.00 49.16 206 LEU A O 1
ATOM 1684 N N . GLY A 1 207 ? 12.864 17.773 -29.596 1.00 46.22 207 GLY A N 1
ATOM 1685 C CA . GLY A 1 207 ? 14.175 17.250 -29.988 1.00 46.22 207 GLY A CA 1
ATOM 1686 C C . GLY A 1 207 ? 14.200 16.633 -31.386 1.00 46.22 207 GLY A C 1
ATOM 1687 O O . GLY A 1 207 ? 13.553 15.631 -31.661 1.00 46.22 207 GLY A O 1
ATOM 1688 N N . ARG A 1 208 ? 15.017 17.240 -32.255 1.00 39.47 208 ARG A N 1
ATOM 1689 C CA . ARG A 1 208 ? 15.242 16.889 -33.667 1.00 39.47 208 ARG A CA 1
ATOM 1690 C C . ARG A 1 208 ? 15.430 15.377 -33.902 1.00 39.47 208 ARG A C 1
ATOM 1692 O O . ARG A 1 208 ? 16.546 14.868 -33.793 1.00 39.47 208 ARG A O 1
ATOM 1699 N N . ILE A 1 209 ? 14.366 14.706 -34.339 1.00 45.00 209 ILE A N 1
ATOM 1700 C CA . ILE A 1 209 ? 14.433 13.421 -35.051 1.00 45.00 209 ILE A CA 1
ATOM 1701 C C . ILE A 1 209 ? 14.904 13.704 -36.494 1.00 45.00 209 ILE A C 1
ATOM 1703 O O . ILE A 1 209 ? 14.638 14.780 -37.035 1.00 45.00 209 ILE A O 1
ATOM 1707 N N . ARG A 1 210 ? 15.655 12.788 -37.121 1.00 43.06 210 ARG A N 1
ATOM 1708 C CA . ARG A 1 210 ? 16.054 12.926 -38.537 1.00 43.06 210 ARG A CA 1
ATOM 1709 C C . ARG A 1 210 ? 14.906 12.482 -39.449 1.00 43.06 210 ARG A C 1
ATOM 1711 O O . ARG A 1 210 ? 14.240 11.493 -39.175 1.00 43.06 210 ARG A O 1
ATOM 1718 N N . GLY A 1 211 ? 14.668 13.225 -40.529 1.00 41.09 211 GLY A N 1
ATOM 1719 C CA . GLY A 1 211 ? 13.434 13.148 -41.326 1.00 41.09 211 GLY A CA 1
ATOM 1720 C C . GLY A 1 211 ? 13.251 11.924 -42.234 1.00 41.09 211 GLY A C 1
ATOM 1721 O O . GLY A 1 211 ? 12.408 11.985 -43.123 1.00 41.09 211 GLY A O 1
ATOM 1722 N N . GLU A 1 212 ? 14.022 10.852 -42.054 1.00 46.88 212 GLU A N 1
ATOM 1723 C CA . GLU A 1 212 ? 14.001 9.670 -42.933 1.00 46.88 212 GLU A CA 1
ATOM 1724 C C . GLU A 1 212 ? 13.108 8.545 -42.367 1.00 46.88 212 GLU A C 1
ATOM 1726 O O . GLU A 1 212 ? 12.362 7.921 -43.119 1.00 46.88 212 GLU A O 1
ATOM 1731 N N . ASP A 1 213 ? 13.056 8.369 -41.040 1.00 43.44 213 ASP A N 1
ATOM 1732 C CA . ASP A 1 213 ? 12.284 7.292 -40.387 1.00 43.44 213 ASP A CA 1
ATOM 1733 C C . ASP A 1 213 ? 10.755 7.525 -40.367 1.00 43.44 213 ASP A C 1
ATOM 1735 O O . ASP A 1 213 ? 9.969 6.605 -40.127 1.00 43.44 213 ASP A O 1
ATOM 1739 N N . ALA A 1 214 ? 10.300 8.757 -40.623 1.00 44.34 214 ALA A N 1
ATOM 1740 C CA . ALA A 1 214 ? 8.904 9.170 -40.432 1.00 44.34 214 ALA A CA 1
ATOM 1741 C C . ALA A 1 214 ? 7.891 8.452 -41.350 1.00 44.34 214 ALA A C 1
ATOM 1743 O O . ALA A 1 214 ? 6.703 8.388 -41.027 1.00 44.34 214 ALA A O 1
ATOM 1744 N N . TYR A 1 215 ? 8.341 7.897 -42.479 1.00 45.28 215 TYR A N 1
ATOM 1745 C CA . TYR A 1 215 ? 7.473 7.241 -43.463 1.00 45.28 215 TYR A CA 1
ATOM 1746 C C . TYR A 1 215 ? 7.110 5.789 -43.107 1.00 45.28 215 TYR A C 1
ATOM 1748 O O . TYR A 1 215 ? 6.138 5.262 -43.645 1.00 45.28 215 TYR A O 1
ATOM 1756 N N . ALA A 1 216 ? 7.825 5.147 -42.176 1.00 46.75 216 ALA A N 1
ATOM 1757 C CA . ALA A 1 216 ? 7.604 3.738 -41.831 1.00 46.75 216 ALA A CA 1
ATOM 1758 C C . ALA A 1 216 ? 6.363 3.482 -40.946 1.00 46.75 216 ALA A C 1
ATOM 1760 O O . ALA A 1 216 ? 5.905 2.346 -40.846 1.00 46.75 216 ALA A O 1
ATOM 1761 N N . LEU A 1 217 ? 5.807 4.516 -40.300 1.00 45.09 217 LEU A N 1
ATOM 1762 C CA . LEU A 1 217 ? 4.735 4.373 -39.298 1.00 45.09 217 LEU A CA 1
ATOM 1763 C C . LEU A 1 217 ? 3.302 4.538 -39.842 1.00 45.09 217 LEU A C 1
ATOM 1765 O O . LEU A 1 217 ? 2.347 4.312 -39.100 1.00 45.09 217 LEU A O 1
ATOM 1769 N N . PHE A 1 218 ? 3.123 4.891 -41.120 1.00 43.16 218 PHE A N 1
ATOM 1770 C CA . PHE A 1 218 ? 1.803 5.049 -41.749 1.00 43.16 218 PHE A CA 1
ATOM 1771 C C . PHE A 1 218 ? 1.603 4.058 -42.903 1.00 43.16 218 PHE A C 1
ATOM 1773 O O . PHE A 1 218 ? 1.723 4.396 -44.079 1.00 43.16 218 PHE A O 1
ATOM 1780 N N . GLY A 1 219 ? 1.274 2.815 -42.547 1.00 36.16 219 GLY A N 1
ATOM 1781 C CA . GLY A 1 219 ? 1.059 1.725 -43.500 1.00 36.16 219 GLY A CA 1
ATOM 1782 C C . GLY A 1 219 ? -0.081 1.972 -44.498 1.00 36.16 219 GLY A C 1
ATOM 1783 O O . GLY A 1 219 ? -1.254 1.991 -44.132 1.00 36.16 219 GLY A O 1
ATOM 1784 N N . SER A 1 220 ? 0.288 2.107 -45.775 1.00 41.47 220 SER A N 1
ATOM 1785 C CA . SER A 1 220 ? -0.401 1.515 -46.937 1.00 41.47 220 SER A CA 1
ATOM 1786 C C . SER A 1 220 ? -1.946 1.493 -46.941 1.00 41.47 220 SER A C 1
ATOM 1788 O O . SER A 1 220 ? -2.542 0.417 -46.977 1.00 41.47 220 SER A O 1
ATOM 1790 N N . SER A 1 221 ? -2.611 2.659 -46.971 1.00 38.59 221 SER A N 1
ATOM 1791 C CA . SER A 1 221 ? -4.046 2.750 -47.339 1.00 38.59 221 SER A CA 1
ATOM 1792 C C . SER A 1 221 ? -4.501 4.144 -47.825 1.00 38.59 221 SER A C 1
ATOM 1794 O O . SER A 1 221 ? -5.557 4.639 -47.439 1.00 38.59 221 SER A O 1
ATOM 1796 N N . TRP A 1 222 ? -3.705 4.823 -48.663 1.00 37.91 222 TRP A N 1
ATOM 1797 C CA . TRP A 1 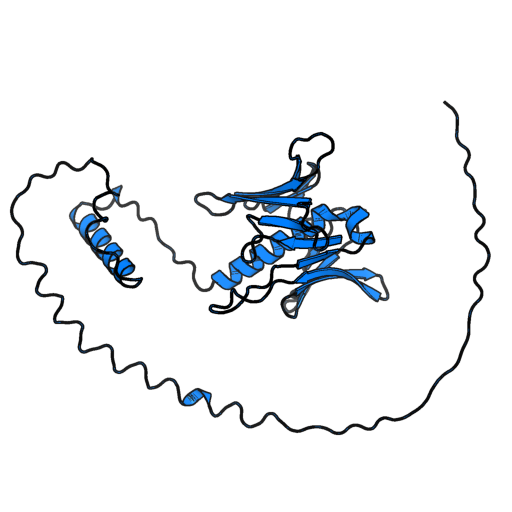222 ? -4.082 6.128 -49.239 1.00 37.91 222 TRP A CA 1
ATOM 1798 C C . TRP A 1 222 ? -3.693 6.247 -50.717 1.00 37.91 222 TRP A C 1
ATOM 1800 O O . TRP A 1 222 ? -2.635 6.769 -51.061 1.00 37.91 222 TRP A O 1
ATOM 1810 N N . ASN A 1 223 ? -4.588 5.803 -51.603 1.00 41.12 223 ASN A N 1
ATOM 1811 C CA . ASN A 1 223 ? -4.468 6.022 -53.046 1.00 41.12 223 ASN A CA 1
ATOM 1812 C C . ASN A 1 223 ? -4.806 7.483 -53.396 1.00 41.12 223 ASN A C 1
ATOM 1814 O O . ASN A 1 223 ? -5.959 7.809 -53.672 1.00 41.12 223 ASN A O 1
ATOM 1818 N N . PHE A 1 224 ? -3.798 8.359 -53.405 1.00 38.38 224 PHE A N 1
ATOM 1819 C CA . PHE A 1 224 ? -3.896 9.714 -53.957 1.00 38.38 224 PHE A CA 1
ATOM 1820 C C . PHE A 1 224 ? -2.953 9.882 -55.152 1.00 38.38 224 PHE A C 1
ATOM 1822 O O . PHE A 1 224 ? -1.757 9.615 -55.057 1.00 38.38 224 PHE A O 1
ATOM 1829 N N . ALA A 1 225 ? -3.498 10.331 -56.285 1.00 37.66 225 ALA A N 1
ATOM 1830 C CA . ALA A 1 225 ? -2.738 10.516 -57.519 1.00 37.66 225 ALA A CA 1
ATOM 1831 C C . ALA A 1 225 ? -1.782 11.732 -57.436 1.00 37.66 225 ALA A C 1
ATOM 1833 O O . ALA A 1 225 ? -2.153 12.766 -56.870 1.00 37.66 225 ALA A O 1
ATOM 1834 N N . PRO A 1 226 ? -0.566 11.655 -58.012 1.00 40.66 226 PRO A N 1
ATOM 1835 C CA . PRO A 1 226 ? 0.446 12.698 -57.860 1.00 40.66 226 PRO A CA 1
ATOM 1836 C C . PRO A 1 226 ? 0.289 13.837 -58.883 1.00 40.66 226 PRO A C 1
ATOM 1838 O O . PRO A 1 226 ? 0.788 13.757 -60.004 1.00 40.66 226 PRO A O 1
ATOM 1841 N N . THR A 1 227 ? -0.323 14.959 -58.484 1.00 43.97 227 THR A N 1
ATOM 1842 C CA . THR A 1 227 ? -0.340 16.194 -59.298 1.00 43.97 227 THR A CA 1
ATOM 1843 C C . THR A 1 227 ? 0.101 17.443 -58.528 1.00 43.97 227 THR A C 1
ATOM 1845 O O . THR A 1 227 ? -0.683 18.047 -57.803 1.00 43.97 227 THR A O 1
ATOM 1848 N N . ARG A 1 228 ? 1.355 17.853 -58.780 1.00 45.66 228 ARG A N 1
ATOM 1849 C CA . ARG A 1 228 ? 1.917 19.225 -58.716 1.00 45.66 228 ARG A CA 1
ATOM 1850 C C . ARG A 1 228 ? 1.505 20.141 -5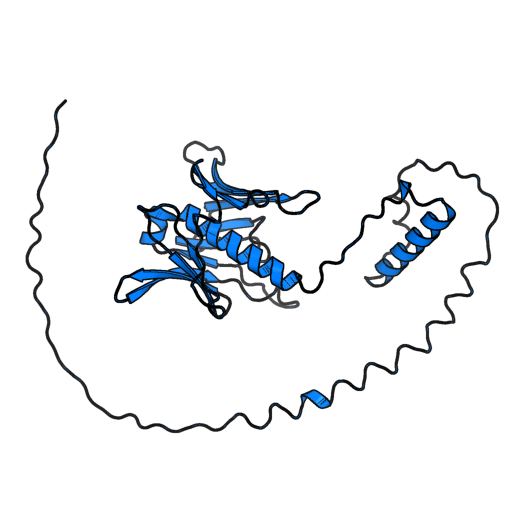7.540 1.00 45.66 228 ARG A C 1
ATOM 1852 O O . ARG A 1 228 ? 0.558 20.910 -57.669 1.00 45.66 228 ARG A O 1
ATOM 1859 N N . LEU A 1 229 ? 2.349 20.233 -56.503 1.00 37.47 229 LEU A N 1
ATOM 1860 C CA . LEU A 1 229 ? 2.424 21.413 -55.614 1.00 37.47 229 LEU A CA 1
ATOM 1861 C C . LEU A 1 229 ? 3.856 21.681 -55.081 1.00 37.47 229 LEU A C 1
ATOM 1863 O O . LEU A 1 229 ? 4.244 21.118 -54.059 1.00 37.47 229 LEU A O 1
ATOM 1867 N N . PRO A 1 230 ? 4.639 22.565 -55.727 1.00 47.88 230 PRO A N 1
ATOM 1868 C CA . PRO A 1 230 ? 5.804 23.220 -55.127 1.00 47.88 230 PRO A CA 1
ATOM 1869 C C . PRO A 1 230 ? 5.455 24.597 -54.504 1.00 47.88 230 PRO A C 1
ATOM 1871 O O . PRO A 1 230 ? 4.306 25.033 -54.510 1.00 47.88 230 PRO A O 1
ATOM 1874 N N . PHE A 1 231 ? 6.473 25.295 -53.981 1.00 41.22 231 PHE A N 1
ATOM 1875 C CA . PHE A 1 231 ? 6.493 26.702 -53.511 1.00 41.22 231 PHE A CA 1
ATOM 1876 C C . PHE A 1 231 ? 5.843 27.099 -52.168 1.00 41.22 231 PHE A C 1
ATOM 1878 O O . PHE A 1 231 ? 6.229 28.133 -51.627 1.00 41.22 231 PHE A O 1
ATOM 1885 N N . ALA A 1 232 ? 4.951 26.316 -51.553 1.00 39.78 232 ALA A N 1
ATOM 1886 C CA . ALA A 1 232 ? 4.254 26.772 -50.333 1.00 39.78 232 ALA A CA 1
ATOM 1887 C C . ALA A 1 232 ? 5.131 26.904 -49.058 1.00 39.78 232 ALA A C 1
ATOM 1889 O O . ALA A 1 232 ? 4.842 27.736 -48.198 1.00 39.78 232 ALA A O 1
ATOM 1890 N N . CYS A 1 233 ? 6.190 26.099 -48.900 1.00 38.78 233 CYS A N 1
ATOM 1891 C CA . CYS A 1 233 ? 6.909 25.982 -47.618 1.00 38.78 233 CYS A CA 1
ATOM 1892 C C . CYS A 1 233 ? 7.927 27.102 -47.319 1.00 38.78 233 CYS A C 1
ATOM 1894 O O . CYS A 1 233 ? 8.242 27.333 -46.154 1.00 38.78 233 CYS A O 1
ATOM 1896 N N . ALA A 1 234 ? 8.440 27.814 -48.327 1.00 41.66 234 ALA A N 1
ATOM 1897 C CA . ALA A 1 234 ? 9.601 28.699 -48.151 1.00 41.66 234 ALA A CA 1
ATOM 1898 C C . ALA A 1 234 ? 9.314 29.989 -47.349 1.00 41.66 234 ALA A C 1
ATOM 1900 O O . ALA A 1 234 ? 10.219 30.558 -46.739 1.00 41.66 234 ALA A O 1
ATOM 1901 N N . CYS A 1 235 ? 8.068 30.473 -47.334 1.00 39.78 235 CYS A N 1
ATOM 1902 C CA . CYS A 1 235 ? 7.749 31.807 -46.807 1.00 39.78 235 CYS A CA 1
ATOM 1903 C C . CYS A 1 235 ? 7.556 31.879 -45.282 1.00 39.78 235 CYS A C 1
ATOM 1905 O O . CYS A 1 235 ? 7.637 32.970 -44.719 1.00 39.78 235 CYS A O 1
ATOM 1907 N N . LEU A 1 236 ? 7.296 30.760 -44.596 1.00 40.78 236 LEU A N 1
ATOM 1908 C CA . LEU A 1 236 ? 6.995 30.773 -43.155 1.00 40.78 236 LEU A CA 1
ATOM 1909 C C . LEU A 1 236 ? 8.243 30.897 -42.268 1.00 40.78 236 LEU A C 1
ATOM 1911 O O . LEU A 1 236 ? 8.168 31.468 -41.181 1.00 40.78 236 LEU A O 1
ATOM 1915 N N . GLN A 1 237 ? 9.398 30.421 -42.738 1.00 40.50 237 GLN A N 1
ATOM 1916 C CA . GLN A 1 237 ? 10.590 30.263 -41.899 1.00 40.50 237 GLN A CA 1
ATOM 1917 C C . GLN A 1 237 ? 11.288 31.594 -41.550 1.00 40.50 237 GLN A C 1
ATOM 1919 O O . GLN A 1 237 ? 11.907 31.699 -40.497 1.00 40.50 237 GLN A O 1
ATOM 1924 N N . ARG A 1 238 ? 11.115 32.652 -42.361 1.00 38.19 238 ARG A N 1
ATOM 1925 C CA . ARG A 1 238 ? 11.711 33.987 -42.122 1.00 38.19 238 ARG A CA 1
ATOM 1926 C C . ARG A 1 238 ? 10.965 34.885 -41.122 1.00 38.19 238 ARG A C 1
ATOM 1928 O O . ARG A 1 238 ? 11.433 35.986 -40.854 1.00 38.19 238 ARG A O 1
ATOM 1935 N N . ARG A 1 239 ? 9.807 34.478 -40.580 1.00 37.44 239 ARG A N 1
ATOM 1936 C CA . ARG A 1 239 ? 8.978 35.350 -39.710 1.00 37.44 239 ARG A CA 1
ATOM 1937 C C . ARG A 1 239 ? 9.089 35.054 -38.205 1.00 37.44 239 ARG A C 1
ATOM 1939 O O . ARG A 1 239 ? 8.365 35.660 -37.423 1.00 37.44 239 ARG A O 1
ATOM 1946 N N . TRP A 1 240 ? 9.961 34.133 -37.789 1.00 40.69 240 TRP A N 1
ATOM 1947 C CA . TRP A 1 240 ? 10.011 33.645 -36.398 1.00 40.69 240 TRP A CA 1
ATOM 1948 C C . TRP A 1 240 ? 11.187 34.165 -35.554 1.00 40.69 240 TRP A C 1
ATOM 1950 O O . TRP A 1 240 ? 11.119 34.136 -34.327 1.00 40.69 240 TRP A O 1
ATOM 1960 N N . GLU A 1 241 ? 12.249 34.680 -36.175 1.00 42.19 241 GLU A N 1
ATOM 1961 C CA . GLU A 1 241 ? 13.526 34.949 -35.488 1.00 42.19 241 GLU A CA 1
ATOM 1962 C C . GLU A 1 241 ? 13.533 36.227 -34.622 1.00 42.19 241 GLU A C 1
ATOM 1964 O O . GLU A 1 241 ? 14.391 36.387 -33.759 1.00 42.19 241 GLU A O 1
ATOM 1969 N N . THR A 1 242 ? 12.563 37.133 -34.790 1.00 40.47 242 THR A N 1
ATOM 1970 C CA . THR A 1 242 ? 12.623 38.503 -34.237 1.00 40.47 242 THR A CA 1
ATOM 1971 C C . THR A 1 242 ? 11.826 38.758 -32.950 1.00 40.47 242 THR A C 1
ATOM 1973 O O . THR A 1 242 ? 11.859 39.877 -32.443 1.00 40.47 242 THR A O 1
ATOM 1976 N N . THR A 1 243 ? 11.108 37.772 -32.386 1.00 43.59 243 THR A N 1
ATOM 1977 C CA . THR A 1 243 ? 10.113 38.045 -31.308 1.00 43.59 243 THR A CA 1
ATOM 1978 C C . THR A 1 243 ? 10.445 37.447 -29.929 1.00 43.59 243 THR A C 1
ATOM 1980 O O . THR A 1 243 ? 9.820 37.806 -28.929 1.00 43.59 243 THR A O 1
ATOM 1983 N N . THR A 1 244 ? 11.412 36.530 -29.833 1.00 42.53 244 THR A N 1
ATOM 1984 C CA . THR A 1 244 ? 11.509 35.606 -28.678 1.00 42.53 244 THR A CA 1
ATOM 1985 C C . THR A 1 244 ? 12.469 36.064 -27.565 1.00 42.53 244 THR A C 1
ATOM 1987 O O . THR A 1 244 ? 12.375 35.593 -26.432 1.00 42.53 244 THR A O 1
ATOM 1990 N N . THR A 1 245 ? 13.356 37.028 -27.823 1.00 43.94 245 THR A N 1
ATOM 1991 C CA . THR A 1 245 ? 14.414 37.453 -26.881 1.00 43.94 245 THR A CA 1
ATOM 1992 C C . THR A 1 245 ? 13.928 38.318 -25.708 1.00 43.94 245 THR A C 1
ATOM 1994 O O . THR A 1 245 ? 14.493 38.255 -24.617 1.00 43.94 245 THR A O 1
ATOM 1997 N N . HIS A 1 246 ? 12.860 39.105 -25.874 1.00 42.44 246 HIS A N 1
ATOM 1998 C CA . HIS A 1 246 ? 12.565 40.224 -24.961 1.00 42.44 246 HIS A CA 1
ATOM 1999 C C . HIS A 1 246 ? 11.830 39.890 -23.644 1.00 42.44 246 HIS A C 1
ATOM 2001 O O . HIS A 1 246 ? 11.665 40.775 -22.803 1.00 42.44 246 HIS A O 1
ATOM 2007 N N . LYS A 1 247 ? 11.358 38.649 -23.436 1.00 42.62 247 LYS A N 1
ATOM 2008 C CA . LYS A 1 247 ? 10.471 38.299 -22.297 1.00 42.62 247 LYS A CA 1
ATOM 2009 C C . LYS A 1 247 ? 11.123 37.521 -21.147 1.00 42.62 247 LYS A C 1
ATOM 2011 O O . LYS A 1 247 ? 10.484 37.356 -20.111 1.00 42.62 247 LYS A O 1
ATOM 2016 N N . VAL A 1 248 ? 12.369 37.062 -21.287 1.00 45.56 248 VAL A N 1
ATOM 2017 C CA . VAL A 1 248 ? 13.011 36.178 -20.288 1.00 45.56 248 VAL A CA 1
ATOM 2018 C C . VAL A 1 248 ? 13.656 36.950 -19.126 1.00 45.56 248 VAL A C 1
ATOM 2020 O O . VAL A 1 248 ? 13.624 36.484 -17.990 1.00 45.56 248 VAL A O 1
ATOM 2023 N N . PHE A 1 249 ? 14.204 38.145 -19.374 1.00 40.19 249 PHE A N 1
ATOM 2024 C CA . PHE A 1 249 ? 15.044 38.844 -18.388 1.00 40.19 249 PHE A CA 1
ATOM 2025 C C . PHE A 1 249 ? 14.285 39.388 -17.164 1.00 40.19 249 PHE A C 1
ATOM 2027 O O . PHE A 1 249 ? 14.778 39.309 -16.042 1.00 40.19 249 PHE A O 1
ATOM 2034 N N . LYS A 1 250 ? 13.055 39.891 -17.337 1.00 42.22 250 LYS A N 1
ATOM 2035 C CA . LYS A 1 250 ? 12.369 40.731 -16.330 1.00 42.22 250 LYS A CA 1
ATOM 2036 C C . LYS A 1 250 ? 11.751 39.982 -15.130 1.00 42.22 250 LYS A C 1
ATOM 2038 O O . LYS A 1 250 ? 10.902 40.539 -14.441 1.00 42.22 250 LYS A O 1
ATOM 2043 N N . LYS A 1 251 ? 12.114 38.713 -14.897 1.00 41.31 251 LYS A N 1
ATOM 2044 C CA . LYS A 1 251 ? 11.507 37.849 -13.857 1.00 41.31 251 LYS A CA 1
ATOM 2045 C C . LYS A 1 251 ? 12.508 37.224 -12.873 1.00 41.31 251 LYS A C 1
ATOM 2047 O O . LYS A 1 251 ? 12.126 36.336 -12.112 1.00 41.31 251 LYS A O 1
ATOM 2052 N N . ARG A 1 252 ? 13.777 37.654 -12.881 1.00 44.75 252 ARG A N 1
ATOM 2053 C CA . ARG A 1 252 ? 14.822 37.118 -11.984 1.00 44.75 252 ARG A CA 1
ATOM 2054 C C . ARG A 1 252 ? 15.050 37.974 -10.730 1.00 44.75 252 ARG A C 1
ATOM 2056 O O . ARG A 1 252 ? 15.139 37.409 -9.643 1.00 44.75 252 ARG A O 1
ATOM 2063 N N . ASP A 1 253 ? 15.034 39.300 -10.855 1.00 43.19 253 ASP A N 1
ATOM 2064 C CA . ASP A 1 253 ? 15.441 40.220 -9.774 1.00 43.19 253 ASP A CA 1
ATOM 2065 C C . ASP A 1 253 ? 14.515 40.200 -8.549 1.00 43.19 253 ASP A C 1
ATOM 2067 O O . ASP A 1 253 ? 14.978 40.228 -7.411 1.00 43.19 253 ASP A O 1
ATOM 2071 N N . GLN A 1 254 ? 13.199 40.060 -8.757 1.00 45.28 254 GLN A N 1
ATOM 2072 C CA . GLN A 1 254 ? 12.202 40.095 -7.674 1.00 45.28 254 GLN A CA 1
ATOM 2073 C C . GLN A 1 254 ? 12.312 38.945 -6.653 1.00 45.28 254 GLN A C 1
ATOM 2075 O O . GLN A 1 254 ? 11.566 38.942 -5.676 1.00 45.28 254 GLN A O 1
ATOM 2080 N N . ARG A 1 255 ? 13.202 37.960 -6.851 1.00 43.47 255 ARG A N 1
ATOM 2081 C CA . ARG A 1 255 ? 13.334 36.816 -5.935 1.00 43.47 255 ARG A CA 1
ATOM 2082 C C . ARG A 1 255 ? 14.438 36.957 -4.884 1.00 43.47 255 ARG A C 1
ATOM 2084 O O . ARG A 1 255 ? 14.319 36.329 -3.840 1.00 43.47 255 ARG A O 1
ATOM 2091 N N . MET A 1 256 ? 15.473 37.772 -5.108 1.00 45.06 256 MET A N 1
ATOM 2092 C CA . MET A 1 256 ? 16.625 37.822 -4.185 1.00 45.06 256 MET A CA 1
ATOM 2093 C C . MET A 1 256 ? 16.389 38.676 -2.928 1.00 45.06 256 MET A C 1
ATOM 2095 O O . MET A 1 256 ? 17.123 38.548 -1.955 1.00 45.06 256 MET A O 1
ATOM 2099 N N . HIS A 1 257 ? 15.351 39.516 -2.902 1.00 45.28 257 HIS A N 1
ATOM 2100 C CA . HIS A 1 257 ? 15.138 40.476 -1.809 1.00 45.28 257 HIS A CA 1
ATOM 2101 C C . HIS A 1 257 ? 14.412 39.918 -0.565 1.00 45.28 257 HIS A C 1
ATOM 2103 O O . HIS A 1 257 ? 14.179 40.667 0.381 1.00 45.28 257 HIS A O 1
ATOM 2109 N N . LEU A 1 258 ? 14.028 38.634 -0.562 1.00 46.22 258 LEU A N 1
ATOM 2110 C CA . LEU A 1 258 ? 13.051 38.062 0.383 1.00 46.22 258 LEU A CA 1
ATOM 2111 C C . LEU A 1 258 ? 13.607 36.989 1.342 1.00 46.22 258 LEU A C 1
ATOM 2113 O O . LEU A 1 258 ? 12.857 36.465 2.162 1.00 46.22 258 LEU A O 1
ATOM 2117 N N . GLU A 1 259 ? 14.903 36.670 1.272 1.00 46.16 259 GLU A N 1
ATOM 2118 C CA . GLU A 1 259 ? 15.546 35.632 2.109 1.00 46.16 259 GLU A CA 1
ATOM 2119 C C . GLU A 1 259 ? 16.467 36.211 3.212 1.00 46.16 259 GLU A C 1
ATOM 2121 O O . GLU A 1 259 ? 17.041 35.466 4.002 1.00 46.16 259 GLU A O 1
ATOM 2126 N N . ALA A 1 260 ? 16.572 37.542 3.324 1.00 45.44 260 ALA A N 1
ATOM 2127 C CA . ALA A 1 260 ? 17.588 38.228 4.135 1.00 45.44 260 ALA A CA 1
ATOM 2128 C C . ALA A 1 260 ? 17.266 38.431 5.637 1.00 45.44 260 ALA A C 1
ATOM 2130 O O . ALA A 1 260 ? 18.105 38.948 6.367 1.00 45.44 260 ALA A O 1
ATOM 2131 N N . THR A 1 261 ? 16.072 38.070 6.123 1.00 44.66 261 THR A N 1
ATOM 2132 C CA . THR A 1 261 ? 15.565 38.495 7.454 1.00 44.66 261 THR A CA 1
ATOM 2133 C C . THR A 1 261 ? 15.185 37.350 8.401 1.00 44.66 261 THR A C 1
ATOM 2135 O O . THR A 1 261 ? 14.372 37.539 9.306 1.00 44.66 261 THR A O 1
ATOM 2138 N N . ARG A 1 262 ? 15.746 36.142 8.222 1.00 43.97 262 ARG A N 1
ATOM 2139 C CA . ARG A 1 262 ? 15.306 34.941 8.966 1.00 43.97 262 ARG A CA 1
ATOM 2140 C C . ARG A 1 262 ? 16.404 34.131 9.669 1.00 43.97 262 ARG A C 1
ATOM 2142 O O . ARG A 1 262 ? 16.331 32.909 9.686 1.00 43.97 262 ARG A O 1
ATOM 2149 N N . ASN A 1 263 ? 17.373 34.803 10.292 1.00 41.44 263 ASN A N 1
ATOM 2150 C CA . ASN A 1 263 ? 18.322 34.183 11.226 1.00 41.44 263 ASN A CA 1
ATOM 2151 C C . ASN A 1 263 ? 18.538 35.073 12.462 1.00 41.44 263 ASN A C 1
ATOM 2153 O O . ASN A 1 263 ? 19.179 36.114 12.369 1.00 41.44 263 ASN A O 1
ATOM 2157 N N . MET A 1 264 ? 18.013 34.641 13.611 1.00 51.19 264 MET A N 1
ATOM 2158 C CA . MET A 1 264 ? 18.297 35.169 14.953 1.00 51.19 264 MET A CA 1
ATOM 2159 C C . MET A 1 264 ? 18.165 34.000 15.946 1.00 51.19 264 MET A C 1
ATOM 2161 O O . MET A 1 264 ? 17.078 33.423 16.020 1.00 51.19 264 MET A O 1
ATOM 2165 N N . PRO A 1 265 ? 19.228 33.598 16.668 1.00 50.84 265 PRO A N 1
ATOM 2166 C CA . PRO A 1 265 ? 19.167 32.481 17.608 1.00 50.84 265 PRO A CA 1
ATOM 2167 C C . PRO A 1 265 ? 18.677 32.936 18.991 1.00 50.84 265 PRO A C 1
ATOM 2169 O O . PRO A 1 265 ? 19.286 33.792 19.627 1.00 50.84 265 PRO A O 1
ATOM 2172 N N . SER A 1 266 ? 17.596 32.333 19.487 1.00 51.41 266 SER A N 1
ATOM 2173 C CA . SER A 1 266 ? 17.110 32.537 20.855 1.00 51.41 266 SER A CA 1
ATOM 2174 C C . SER A 1 266 ? 17.808 31.588 21.833 1.00 51.41 266 SER A C 1
ATOM 2176 O O . SER A 1 266 ? 17.654 30.372 21.737 1.00 51.41 266 SER A O 1
ATOM 2178 N N . THR A 1 267 ? 18.545 32.136 22.798 1.00 50.19 267 THR A N 1
ATOM 2179 C CA . THR A 1 267 ? 19.128 31.383 23.918 1.00 50.19 267 THR A CA 1
ATOM 2180 C C . THR A 1 267 ? 18.063 31.052 24.966 1.00 50.19 267 THR A C 1
ATOM 2182 O O . THR A 1 267 ? 17.472 31.976 25.526 1.00 50.19 267 THR A O 1
ATOM 2185 N N . GLU A 1 268 ? 17.877 29.777 25.308 1.00 49.06 268 GLU A N 1
ATOM 2186 C CA . GLU A 1 268 ? 17.082 29.363 26.477 1.00 49.06 268 GLU A CA 1
ATOM 2187 C C . GLU A 1 268 ? 17.906 28.552 27.486 1.00 49.06 268 GLU A C 1
ATOM 2189 O O . GLU A 1 268 ? 18.980 28.033 27.180 1.00 49.06 268 GLU A O 1
ATOM 2194 N N . LYS A 1 269 ? 17.433 28.537 28.738 1.00 43.38 269 LYS A N 1
ATOM 2195 C CA . LYS A 1 269 ? 18.203 28.130 29.921 1.00 43.38 269 LYS A CA 1
ATOM 2196 C C . LYS A 1 269 ? 17.940 26.677 30.304 1.00 43.38 269 LYS A C 1
ATOM 2198 O O . LYS A 1 269 ? 16.853 26.341 30.775 1.00 43.38 269 LYS A O 1
ATOM 2203 N N . GLU A 1 270 ? 18.967 25.843 30.219 1.00 38.97 270 GLU A N 1
ATOM 2204 C CA . GLU A 1 270 ? 18.934 24.495 30.783 1.00 38.97 270 GLU A CA 1
ATOM 2205 C C . GLU A 1 270 ? 18.843 24.560 32.320 1.00 38.97 270 GLU A C 1
ATOM 2207 O O . GLU A 1 270 ? 19.707 25.136 32.981 1.00 38.97 270 GLU A O 1
ATOM 2212 N N . THR A 1 271 ? 17.767 24.010 32.898 1.00 48.38 271 THR A N 1
ATOM 2213 C CA . THR A 1 271 ? 17.490 24.099 34.342 1.00 48.38 271 THR A CA 1
ATOM 2214 C C . THR A 1 271 ? 17.183 22.719 34.930 1.00 48.38 271 THR A C 1
ATOM 2216 O O . THR A 1 271 ? 16.125 22.136 34.718 1.00 48.38 271 THR A O 1
ATOM 2219 N N . SER A 1 272 ? 18.151 22.214 35.691 1.00 47.94 272 SER A N 1
ATOM 2220 C CA . SER A 1 272 ? 18.213 20.931 36.406 1.00 47.94 272 SER A CA 1
ATOM 2221 C C . SER A 1 272 ? 16.931 20.421 37.102 1.00 47.94 272 SER A C 1
ATOM 2223 O O . SER A 1 272 ? 16.328 21.170 37.872 1.00 47.94 272 SER A O 1
ATOM 2225 N N . ARG A 1 273 ? 16.680 19.097 37.071 1.00 40.69 273 ARG A N 1
ATOM 2226 C CA . ARG A 1 273 ? 16.992 18.141 38.178 1.00 40.69 273 ARG A CA 1
ATOM 2227 C C . ARG A 1 273 ? 16.485 16.704 37.895 1.00 40.69 273 ARG A C 1
ATOM 2229 O O . ARG A 1 273 ? 15.549 16.539 37.120 1.00 40.69 273 ARG A O 1
ATOM 2236 N N . PRO A 1 274 ? 17.074 15.663 38.523 1.00 55.03 274 PRO A N 1
ATOM 2237 C CA . PRO A 1 274 ? 16.644 14.271 38.364 1.00 55.03 274 PRO A CA 1
ATOM 2238 C C . PRO A 1 274 ? 15.536 13.866 39.353 1.00 55.03 274 PRO A C 1
ATOM 2240 O O . PRO A 1 274 ? 15.500 14.344 40.488 1.00 55.03 274 PRO A O 1
ATOM 2243 N N . SER A 1 275 ? 14.706 12.895 38.966 1.00 45.47 275 SER A N 1
ATOM 2244 C CA . SER A 1 275 ? 13.794 12.163 39.856 1.00 45.47 275 SER A CA 1
ATOM 2245 C C . SER A 1 275 ? 14.116 10.660 39.850 1.00 45.47 275 SER A C 1
ATOM 2247 O O . SER A 1 275 ? 14.660 10.123 38.886 1.00 45.47 275 SER A O 1
ATOM 2249 N N . ARG A 1 276 ? 13.847 9.980 40.972 1.00 41.94 276 ARG A N 1
ATOM 2250 C CA . ARG A 1 276 ? 14.202 8.573 41.225 1.00 41.94 276 ARG A CA 1
ATOM 2251 C C . ARG A 1 276 ? 12.938 7.722 41.387 1.00 41.94 276 ARG A C 1
ATOM 2253 O O . ARG A 1 276 ? 12.110 8.138 42.186 1.00 41.94 276 ARG A O 1
ATOM 2260 N N . ILE A 1 277 ? 12.956 6.487 40.848 1.00 41.84 277 ILE A N 1
ATOM 2261 C CA . ILE A 1 277 ? 12.365 5.260 41.462 1.00 41.84 277 ILE A CA 1
ATOM 2262 C C . ILE A 1 277 ? 10.799 5.256 41.536 1.00 41.84 277 ILE A C 1
ATOM 2264 O O . ILE A 1 277 ? 10.207 6.328 41.593 1.00 41.84 277 ILE A O 1
ATOM 2268 N N . PRO A 1 278 ? 10.073 4.106 41.482 1.00 50.97 278 PRO A N 1
ATOM 2269 C CA . PRO A 1 278 ? 10.504 2.733 41.767 1.00 50.97 278 PRO A CA 1
ATOM 2270 C C . PRO A 1 278 ? 10.280 1.667 40.680 1.00 50.97 278 PRO A C 1
ATOM 2272 O O . PRO A 1 278 ? 9.434 1.767 39.794 1.00 50.97 278 PRO A O 1
ATOM 2275 N N . THR A 1 279 ? 11.013 0.566 40.855 1.00 48.22 279 THR A N 1
ATOM 2276 C CA . THR A 1 279 ? 10.721 -0.757 40.291 1.00 48.22 279 THR A CA 1
ATOM 2277 C C . THR A 1 279 ? 9.429 -1.316 40.893 1.00 48.22 279 THR A C 1
ATOM 2279 O O . THR A 1 279 ? 9.292 -1.334 42.115 1.00 48.22 279 THR A O 1
ATOM 2282 N N . TYR A 1 280 ? 8.525 -1.847 40.067 1.00 49.28 280 TYR A N 1
ATOM 2283 C CA . TYR A 1 280 ? 7.381 -2.640 40.532 1.00 49.28 280 TYR A CA 1
ATOM 2284 C C . TYR A 1 280 ? 7.545 -4.113 40.149 1.00 49.28 280 TYR A C 1
ATOM 2286 O O . TYR A 1 280 ? 7.967 -4.437 39.041 1.00 49.28 280 TYR A O 1
ATOM 2294 N N . LEU A 1 281 ? 7.225 -4.994 41.097 1.00 43.34 281 LEU A N 1
ATOM 2295 C CA . LEU A 1 281 ? 7.293 -6.448 40.957 1.00 43.34 281 LEU A CA 1
ATOM 2296 C C . LEU A 1 281 ? 6.133 -6.965 40.096 1.00 43.34 281 LEU A C 1
ATOM 2298 O O . LEU A 1 281 ? 4.980 -6.598 40.327 1.00 43.34 281 LEU A O 1
ATOM 2302 N N . THR A 1 282 ? 6.422 -7.869 39.159 1.00 47.47 282 THR A N 1
ATOM 2303 C CA . THR A 1 282 ? 5.399 -8.574 38.370 1.00 47.47 282 THR A CA 1
ATOM 2304 C C . THR A 1 282 ? 5.121 -9.947 38.997 1.00 47.47 282 THR A C 1
ATOM 2306 O O . THR A 1 282 ? 6.063 -10.730 39.134 1.00 47.47 282 THR A O 1
ATOM 2309 N N . PRO A 1 283 ? 3.873 -10.278 39.381 1.00 52.75 283 PRO A N 1
ATOM 2310 C CA . PRO A 1 283 ? 3.537 -11.592 39.931 1.00 52.75 283 PRO A CA 1
ATOM 2311 C C . PRO A 1 283 ? 3.519 -12.692 38.856 1.00 52.75 283 PRO A C 1
ATOM 2313 O O . PRO A 1 283 ? 3.428 -12.422 37.658 1.00 52.75 283 PRO A O 1
ATOM 2316 N N . ALA A 1 284 ? 3.605 -13.949 39.298 1.00 43.53 284 ALA A N 1
ATOM 2317 C CA . ALA A 1 284 ? 3.772 -15.111 38.428 1.00 43.53 284 ALA A CA 1
ATOM 2318 C C . ALA A 1 284 ? 2.568 -15.386 37.506 1.00 43.53 284 ALA A C 1
ATOM 2320 O O . ALA A 1 284 ? 1.410 -15.343 37.925 1.00 43.53 284 ALA A O 1
ATOM 2321 N N . ILE A 1 285 ? 2.861 -15.767 36.260 1.00 47.91 285 ILE A N 1
ATOM 2322 C CA . ILE A 1 285 ? 1.870 -16.270 35.304 1.00 47.91 285 ILE A CA 1
ATOM 2323 C C . ILE A 1 285 ? 1.577 -17.738 35.637 1.00 47.91 285 ILE A C 1
ATOM 2325 O O . ILE A 1 285 ? 2.444 -18.596 35.478 1.00 47.91 285 ILE A O 1
ATOM 2329 N N . ARG A 1 286 ? 0.342 -18.045 36.055 1.00 42.31 286 ARG A N 1
ATOM 2330 C CA . ARG A 1 286 ? -0.167 -19.423 36.017 1.00 42.31 286 ARG A CA 1
ATOM 2331 C C . ARG A 1 286 ? -0.461 -19.793 34.566 1.00 42.31 286 ARG A C 1
ATOM 2333 O O . ARG A 1 286 ? -1.338 -19.192 33.950 1.00 42.31 286 ARG A O 1
ATOM 2340 N N . LEU A 1 287 ? 0.245 -20.791 34.043 1.00 52.69 287 LEU A N 1
ATOM 2341 C CA . LEU A 1 287 ? -0.152 -21.465 32.812 1.00 52.69 287 LEU A CA 1
ATOM 2342 C C . LEU A 1 287 ? -1.327 -22.392 33.134 1.00 52.69 287 LEU A C 1
ATOM 2344 O O . LEU A 1 287 ? -1.168 -23.344 33.896 1.00 52.69 287 LEU A O 1
ATOM 2348 N N . PHE A 1 288 ? -2.495 -22.114 32.559 1.00 47.12 288 PHE A N 1
ATOM 2349 C CA . PHE A 1 288 ? -3.508 -23.147 32.374 1.00 47.12 288 PHE A CA 1
ATOM 2350 C C . PHE A 1 288 ? -3.100 -23.975 31.156 1.00 47.12 288 PHE A C 1
ATOM 2352 O O . PHE A 1 288 ? -2.974 -23.438 30.055 1.00 47.12 288 PHE A O 1
ATOM 2359 N N . VAL A 1 289 ? -2.873 -25.268 31.373 1.00 52.34 289 VAL A N 1
ATOM 2360 C CA . VAL A 1 289 ? -2.958 -26.268 30.309 1.00 52.34 289 VAL A CA 1
ATOM 2361 C C . VAL A 1 289 ? -4.444 -26.559 30.145 1.00 52.34 289 VAL A C 1
ATOM 2363 O O . VAL A 1 289 ? -5.094 -26.913 31.128 1.00 52.34 289 VAL A O 1
ATOM 2366 N N . ASP A 1 290 ? -4.975 -26.356 28.944 1.00 51.97 290 ASP A N 1
ATOM 2367 C CA . ASP A 1 290 ? -6.351 -26.716 28.605 1.00 51.97 290 ASP A CA 1
ATOM 2368 C C . ASP A 1 290 ? -6.293 -27.955 27.707 1.00 51.97 290 ASP A C 1
ATOM 2370 O O . ASP A 1 290 ? -5.692 -27.923 26.630 1.00 51.97 290 ASP A O 1
ATOM 2374 N N . ASP A 1 291 ? -6.809 -29.071 28.215 1.00 59.19 291 ASP A N 1
ATOM 2375 C CA . ASP A 1 291 ? -6.554 -30.420 27.706 1.00 59.19 291 ASP A CA 1
ATOM 2376 C C . ASP A 1 291 ? -7.830 -30.975 27.063 1.00 59.19 291 ASP A C 1
ATOM 2378 O O . ASP A 1 291 ? -8.795 -31.320 27.747 1.00 59.19 291 ASP A O 1
ATOM 2382 N N . THR A 1 292 ? -7.873 -30.971 25.727 1.00 56.75 292 THR A N 1
ATOM 2383 C CA . THR A 1 292 ? -9.086 -31.269 24.944 1.00 56.75 292 THR A CA 1
ATOM 2384 C C . THR A 1 292 ? -8.820 -32.149 23.719 1.00 56.75 292 THR A C 1
ATOM 2386 O O . THR A 1 292 ? -9.324 -31.908 22.621 1.00 56.75 292 THR A O 1
ATOM 2389 N N . GLU A 1 293 ? -8.121 -33.268 23.920 1.00 62.25 293 GLU A N 1
ATOM 2390 C CA . GLU A 1 293 ? -8.456 -34.455 23.125 1.00 62.25 293 GLU A CA 1
ATOM 2391 C C . GLU A 1 293 ? -9.879 -34.932 23.476 1.00 62.25 293 GLU A C 1
ATOM 2393 O O . GLU A 1 293 ? -10.167 -35.177 24.649 1.00 62.25 293 GLU A O 1
ATOM 2398 N N . ARG A 1 294 ? -10.745 -35.092 22.456 1.00 55.75 294 ARG A N 1
ATOM 2399 C CA . ARG A 1 294 ? -11.806 -36.126 22.292 1.00 55.75 294 ARG A CA 1
ATOM 2400 C C . ARG A 1 294 ? -12.963 -35.641 21.405 1.00 55.75 294 ARG A C 1
ATOM 2402 O O . ARG A 1 294 ? -13.943 -35.093 21.915 1.00 55.75 294 ARG A O 1
ATOM 2409 N N . ARG A 1 295 ? -12.925 -36.002 20.120 1.00 54.91 295 ARG A N 1
ATOM 2410 C CA . ARG A 1 295 ? -13.919 -36.878 19.457 1.00 54.91 295 ARG A CA 1
ATOM 2411 C C . ARG A 1 295 ? -13.558 -37.128 17.998 1.00 54.91 295 ARG A C 1
ATOM 2413 O O . ARG A 1 295 ? -13.010 -36.197 17.377 1.00 54.91 295 ARG A O 1
#

Organism: Laccaria bicolor (strain S238N-H82 / ATCC MYA-4686) (NCBI:txid486041)

Radius of gyration: 29.69 Å; chains: 1; bounding box: 39×78×101 Å